Protein AF-A0A2G8K6G7-F1 (afdb_monomer)

Structure (mmCIF, N/CA/C/O backbone):
data_AF-A0A2G8K6G7-F1
#
_entry.id   AF-A0A2G8K6G7-F1
#
loop_
_atom_site.group_PDB
_atom_site.id
_atom_site.type_symbol
_atom_site.label_atom_id
_atom_site.label_alt_id
_atom_site.label_comp_id
_atom_site.label_asym_id
_atom_site.label_entity_id
_atom_site.label_seq_id
_atom_site.pdbx_PDB_ins_code
_atom_site.Cartn_x
_atom_site.Cartn_y
_atom_site.Cartn_z
_atom_site.occupancy
_atom_site.B_iso_or_equiv
_atom_site.auth_seq_id
_atom_site.auth_comp_id
_atom_site.auth_asym_id
_atom_site.auth_atom_id
_atom_site.pdbx_PDB_model_num
ATOM 1 N N . MET A 1 1 ? -6.841 -20.464 -3.966 1.00 60.00 1 MET A N 1
ATOM 2 C CA . MET A 1 1 ? -8.118 -19.893 -4.449 1.00 60.00 1 MET A CA 1
ATOM 3 C C . MET A 1 1 ? -7.895 -19.559 -5.922 1.00 60.00 1 MET A C 1
ATOM 5 O O . MET A 1 1 ? -7.396 -18.493 -6.234 1.00 60.00 1 MET A O 1
ATOM 9 N N . LYS A 1 2 ? -8.144 -20.510 -6.837 1.00 84.50 2 LYS A N 1
ATOM 10 C CA . LYS A 1 2 ? -7.358 -20.607 -8.090 1.00 84.50 2 LYS A CA 1
ATOM 11 C C . LYS A 1 2 ? -7.593 -19.502 -9.134 1.00 84.50 2 LYS A C 1
ATOM 13 O O . LYS A 1 2 ? -6.663 -19.141 -9.848 1.00 84.50 2 LYS A O 1
ATOM 18 N N . LEU A 1 3 ? -8.812 -18.970 -9.258 1.00 90.44 3 LEU A N 1
ATOM 19 C CA . LEU A 1 3 ? -9.141 -18.039 -10.349 1.00 90.44 3 LEU A CA 1
ATOM 20 C C . LEU A 1 3 ? -8.475 -16.651 -10.198 1.00 90.44 3 LEU A C 1
ATOM 22 O O . LEU A 1 3 ? -7.814 -16.229 -11.145 1.00 90.44 3 LEU A O 1
ATOM 26 N N . PRO A 1 4 ? -8.562 -15.951 -9.049 1.00 91.69 4 PRO A N 1
ATOM 27 C CA . PRO A 1 4 ? -7.848 -14.685 -8.849 1.00 91.69 4 PRO A CA 1
ATOM 28 C C . PRO A 1 4 ? -6.332 -14.793 -9.029 1.00 91.69 4 PRO A C 1
ATOM 30 O O . PRO A 1 4 ? -5.732 -13.947 -9.682 1.00 91.69 4 PRO A O 1
ATOM 33 N N . GLU A 1 5 ? -5.729 -15.865 -8.511 1.00 91.25 5 GLU A N 1
ATOM 34 C CA . GLU A 1 5 ? -4.301 -16.163 -8.681 1.00 91.25 5 GLU A CA 1
ATOM 35 C C . GLU A 1 5 ? -3.948 -16.345 -10.167 1.00 91.25 5 GLU A C 1
ATOM 37 O O . GLU A 1 5 ? -2.957 -15.803 -10.648 1.00 91.25 5 GLU A O 1
ATOM 42 N N . THR A 1 6 ? -4.803 -17.037 -10.929 1.00 94.19 6 THR A N 1
ATOM 43 C CA . THR A 1 6 ? -4.632 -17.202 -12.382 1.00 94.19 6 THR A CA 1
ATOM 44 C C . THR A 1 6 ? -4.707 -15.864 -13.113 1.00 94.19 6 THR A C 1
ATOM 46 O O . THR A 1 6 ? -3.865 -15.587 -13.964 1.00 94.19 6 THR A O 1
ATOM 49 N N . LEU A 1 7 ? -5.675 -15.008 -12.773 1.00 94.69 7 LEU A N 1
ATOM 50 C CA . LEU A 1 7 ? -5.792 -13.676 -13.372 1.00 94.69 7 LEU A CA 1
ATOM 51 C C . LEU A 1 7 ? -4.557 -12.823 -13.074 1.00 94.69 7 LEU A C 1
ATOM 53 O O . LEU A 1 7 ? -4.027 -12.212 -13.995 1.00 94.69 7 LEU A O 1
ATOM 57 N N . ILE A 1 8 ? -4.057 -12.836 -11.836 1.00 94.62 8 ILE A N 1
ATOM 58 C CA . ILE A 1 8 ? -2.828 -12.128 -11.447 1.00 94.62 8 ILE A CA 1
ATOM 59 C C . ILE A 1 8 ? -1.620 -12.660 -12.225 1.00 94.62 8 ILE A C 1
ATOM 61 O O . ILE A 1 8 ? -0.843 -11.876 -12.769 1.00 94.62 8 ILE A O 1
ATOM 65 N N . ASN A 1 9 ? -1.488 -13.981 -12.351 1.00 93.94 9 ASN A N 1
ATOM 66 C CA . ASN A 1 9 ? -0.419 -14.586 -13.141 1.00 93.94 9 ASN A CA 1
ATOM 67 C C . ASN A 1 9 ? -0.476 -14.141 -14.606 1.00 93.94 9 ASN A C 1
ATOM 69 O O . ASN A 1 9 ? 0.561 -13.814 -15.184 1.00 93.94 9 ASN A O 1
ATOM 73 N N . ILE A 1 10 ? -1.674 -14.066 -15.196 1.00 95.56 10 ILE A N 1
ATOM 74 C CA . ILE A 1 10 ? -1.837 -13.548 -16.556 1.00 95.56 10 ILE A CA 1
ATOM 75 C C . ILE A 1 10 ? -1.471 -12.062 -16.604 1.00 95.56 10 ILE A C 1
ATOM 77 O O . ILE A 1 10 ? -0.702 -11.680 -17.477 1.00 95.56 10 ILE A O 1
ATOM 81 N N . MET A 1 11 ? -1.964 -11.241 -15.668 1.00 93.69 11 MET A N 1
ATOM 82 C CA . MET A 1 11 ? -1.689 -9.796 -15.591 1.00 93.69 11 MET A CA 1
ATOM 83 C C . MET A 1 11 ? -0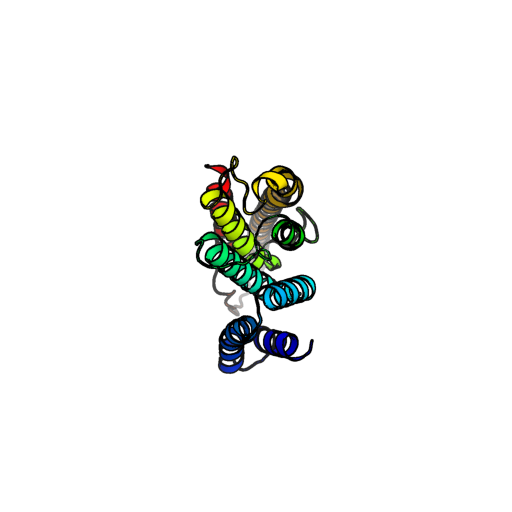.193 -9.484 -15.590 1.00 93.69 11 MET A C 1
ATOM 85 O O . MET A 1 11 ? 0.212 -8.523 -16.235 1.00 93.69 11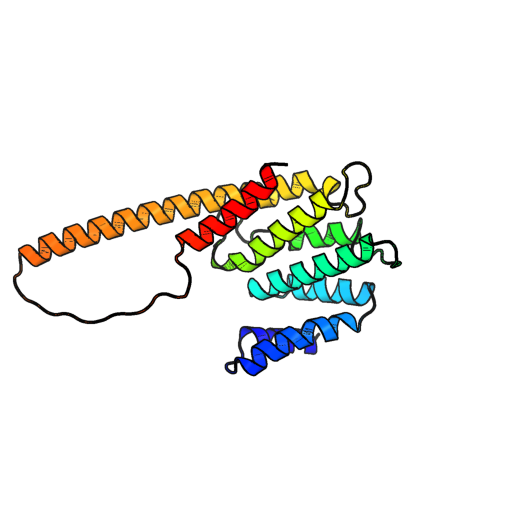 MET A O 1
ATOM 89 N N . VAL A 1 12 ? 0.605 -10.280 -14.877 1.00 93.50 12 VAL A N 1
ATOM 90 C CA . VAL A 1 12 ? 2.035 -10.015 -14.681 1.00 93.50 12 VAL A CA 1
ATOM 91 C C . VAL A 1 12 ? 2.899 -10.694 -15.744 1.00 93.50 12 VAL A C 1
ATOM 93 O O . VAL A 1 12 ? 3.820 -10.081 -16.272 1.00 93.50 12 VAL A O 1
ATOM 96 N N . ARG A 1 13 ? 2.628 -11.964 -16.068 1.00 92.25 13 ARG A N 1
ATOM 97 C CA . ARG A 1 13 ? 3.610 -12.834 -16.744 1.00 92.25 13 ARG A CA 1
ATOM 98 C C . ARG A 1 13 ? 3.243 -13.203 -18.177 1.00 92.25 13 ARG A C 1
ATOM 100 O O . ARG A 1 13 ? 4.081 -13.743 -18.893 1.00 92.25 13 ARG A O 1
ATOM 107 N N . HIS A 1 14 ? 2.005 -12.966 -18.610 1.00 94.44 14 HIS A N 1
ATOM 108 C CA . HIS A 1 14 ? 1.574 -13.395 -19.938 1.00 94.44 14 HIS A CA 1
ATOM 109 C C . HIS A 1 14 ? 2.201 -12.527 -21.037 1.00 94.44 14 HIS A C 1
ATOM 111 O O . HIS A 1 14 ? 2.226 -11.305 -20.929 1.00 94.44 14 HIS A O 1
ATOM 117 N N . THR A 1 15 ? 2.655 -13.130 -22.137 1.00 94.75 15 THR A N 1
ATOM 118 C CA . THR A 1 15 ? 3.351 -12.426 -23.234 1.00 94.75 15 THR A CA 1
ATOM 119 C C . THR A 1 15 ? 2.437 -11.474 -24.014 1.00 94.75 15 THR A C 1
ATOM 121 O O . THR A 1 15 ? 2.827 -10.350 -24.326 1.00 94.75 15 THR A O 1
ATOM 124 N N . SER A 1 16 ? 1.191 -11.881 -24.273 1.00 96.75 16 SER A N 1
ATOM 125 C CA . SER A 1 16 ? 0.173 -11.029 -24.909 1.00 96.75 16 SER A CA 1
ATOM 126 C C . SER A 1 16 ? -0.265 -9.866 -24.012 1.00 96.75 16 SER A C 1
ATOM 128 O O . SER A 1 16 ? -0.926 -10.075 -22.993 1.00 96.75 16 SER A O 1
ATOM 130 N N . GLU A 1 17 ? 0.032 -8.634 -24.433 1.00 95.44 17 GLU A N 1
ATOM 131 C CA . GLU A 1 17 ? -0.401 -7.410 -23.747 1.00 95.44 17 GLU A CA 1
ATOM 132 C C . GLU A 1 17 ? -1.926 -7.300 -23.652 1.00 95.44 17 GLU A C 1
ATOM 134 O O . GLU A 1 17 ? -2.454 -6.961 -22.594 1.00 95.44 17 GLU A O 1
ATOM 139 N N . ALA A 1 18 ? -2.643 -7.660 -24.718 1.00 96.56 18 ALA A N 1
ATOM 140 C CA . ALA A 1 18 ? -4.102 -7.645 -24.727 1.00 96.56 18 ALA A CA 1
ATOM 141 C C . ALA A 1 18 ? -4.689 -8.539 -23.620 1.00 96.56 18 ALA A C 1
ATOM 143 O O . ALA A 1 18 ? -5.640 -8.146 -22.942 1.00 96.56 18 ALA A O 1
ATOM 144 N N . LEU A 1 19 ? -4.101 -9.719 -23.384 1.00 96.50 19 LEU A N 1
ATOM 145 C CA . LEU A 1 19 ? -4.532 -10.622 -22.312 1.00 96.50 19 LEU A CA 1
ATOM 146 C C . LEU A 1 19 ? -4.151 -10.106 -20.921 1.00 96.50 19 LEU A C 1
ATOM 148 O O . LEU A 1 19 ? -4.966 -10.226 -19.999 1.00 96.50 19 LEU A O 1
ATOM 152 N N . ARG A 1 20 ? -2.980 -9.468 -20.769 1.00 96.25 20 ARG A N 1
ATOM 153 C CA . ARG A 1 20 ? -2.612 -8.775 -19.521 1.00 96.25 20 ARG A CA 1
ATOM 154 C C . ARG A 1 20 ? -3.637 -7.692 -19.187 1.00 96.25 20 ARG A C 1
ATOM 156 O O . ARG A 1 20 ? -4.256 -7.738 -18.126 1.00 96.25 20 ARG A O 1
ATOM 163 N N . GLN A 1 21 ? -3.899 -6.779 -20.126 1.00 95.38 21 GLN A N 1
ATOM 164 C CA . GLN A 1 21 ? -4.860 -5.686 -19.954 1.00 95.38 21 GLN A CA 1
ATOM 165 C C . GLN A 1 21 ? -6.284 -6.197 -19.692 1.00 95.38 21 GLN A C 1
ATOM 167 O O . GLN A 1 21 ? -6.991 -5.663 -18.836 1.00 95.38 21 GLN A O 1
ATOM 172 N N . LYS A 1 22 ? -6.718 -7.253 -20.390 1.00 96.62 22 LYS A N 1
ATOM 173 C CA . LYS A 1 22 ? -8.033 -7.865 -20.158 1.00 96.62 22 LYS A CA 1
ATOM 174 C C . LYS A 1 22 ? -8.141 -8.446 -18.748 1.00 96.62 22 LYS A C 1
ATOM 176 O O . LYS A 1 22 ? -9.166 -8.261 -18.099 1.00 96.62 22 LYS A O 1
ATOM 181 N N . SER A 1 23 ? -7.084 -9.080 -18.248 1.00 95.69 23 SER A N 1
ATOM 182 C CA . SER A 1 23 ? -7.061 -9.640 -16.892 1.00 95.69 23 SER A CA 1
ATOM 183 C C . SER A 1 23 ? -7.115 -8.551 -15.816 1.00 95.69 23 SER A C 1
ATOM 185 O O . SER A 1 23 ? -7.890 -8.688 -14.870 1.00 95.69 23 SER A O 1
ATOM 187 N N . VAL A 1 24 ? -6.416 -7.422 -16.022 1.00 94.81 24 VAL A N 1
ATOM 188 C CA . VAL A 1 24 ? -6.512 -6.227 -15.156 1.00 94.81 24 VAL A CA 1
ATOM 189 C C . VAL A 1 24 ? -7.958 -5.728 -15.060 1.00 94.81 24 VAL A C 1
ATOM 191 O O . VAL A 1 24 ? -8.402 -5.338 -13.986 1.00 94.81 24 VAL A O 1
ATOM 194 N N . ARG A 1 25 ? -8.720 -5.766 -16.163 1.00 95.81 25 ARG A N 1
ATOM 195 C CA . ARG A 1 25 ? -10.130 -5.332 -16.190 1.00 95.81 25 ARG A CA 1
ATOM 196 C C . ARG A 1 25 ? -11.086 -6.345 -15.557 1.00 95.81 25 ARG A C 1
ATOM 198 O O . ARG A 1 25 ? -12.069 -5.945 -14.943 1.00 95.81 25 ARG A O 1
ATOM 205 N N . ILE A 1 26 ? -10.824 -7.643 -15.710 1.00 96.62 26 ILE A N 1
ATOM 206 C CA . ILE A 1 26 ? -11.705 -8.710 -15.206 1.00 96.62 26 ILE A CA 1
ATOM 207 C C . ILE A 1 26 ? -11.600 -8.861 -13.688 1.00 96.62 26 ILE A C 1
ATOM 209 O O . ILE A 1 26 ? -12.617 -9.084 -13.033 1.00 96.62 26 ILE A O 1
ATOM 213 N N . LEU A 1 27 ? -10.398 -8.746 -13.116 1.00 95.81 27 LEU A N 1
ATOM 214 C CA . LEU A 1 27 ? -10.184 -8.995 -11.691 1.00 95.81 27 LEU A CA 1
ATOM 215 C C . LEU A 1 27 ? -11.074 -8.126 -10.772 1.00 95.81 27 LEU A C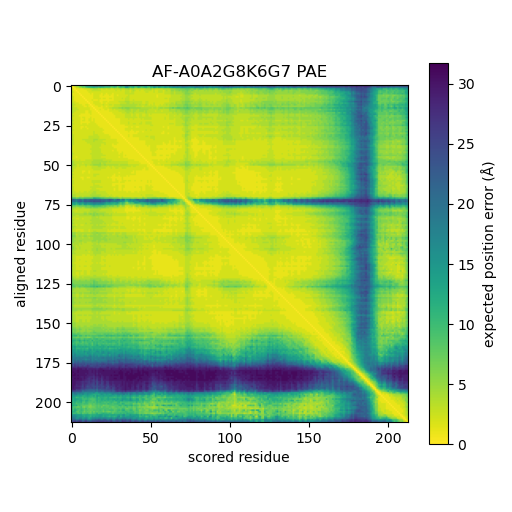 1
ATOM 217 O O . LEU A 1 27 ? -11.753 -8.717 -9.933 1.00 95.81 27 LEU A O 1
ATOM 221 N N . PRO A 1 28 ? -11.172 -6.787 -10.928 1.00 95.44 28 PRO A N 1
ATOM 222 C CA . PRO A 1 28 ? -12.091 -5.981 -10.124 1.00 95.44 28 PRO A CA 1
ATOM 223 C C . PRO A 1 28 ? -13.550 -6.425 -10.270 1.00 95.44 28 PRO A C 1
ATOM 225 O O . PRO A 1 28 ? -14.239 -6.580 -9.268 1.00 95.44 28 PRO A O 1
ATOM 228 N N . VAL A 1 29 ? -14.005 -6.707 -11.499 1.00 95.94 29 VAL A N 1
ATOM 229 C CA . VAL A 1 29 ? -15.384 -7.157 -11.765 1.00 95.94 29 VAL A CA 1
ATOM 230 C C . VAL A 1 29 ? -15.680 -8.469 -11.046 1.00 95.94 29 VAL A C 1
ATOM 232 O O . VAL A 1 29 ? -16.767 -8.640 -10.499 1.00 95.94 29 VAL A O 1
ATOM 235 N N . TYR A 1 30 ? -14.716 -9.390 -11.030 1.00 95.56 30 TYR A N 1
ATOM 236 C CA . TYR A 1 30 ? -14.816 -10.637 -10.283 1.00 95.56 30 TYR A CA 1
ATOM 237 C C . TYR A 1 30 ? -14.858 -10.391 -8.768 1.00 95.56 30 TYR A C 1
ATOM 239 O O . TYR A 1 30 ? -15.715 -10.950 -8.088 1.00 95.56 30 TYR A O 1
ATOM 247 N N . MET A 1 31 ? -13.976 -9.536 -8.237 1.00 96.38 31 MET A N 1
ATOM 248 C CA . MET A 1 31 ? -13.974 -9.173 -6.814 1.00 96.38 31 MET A CA 1
ATOM 249 C C . MET A 1 31 ? -15.311 -8.552 -6.390 1.00 96.38 31 MET A C 1
ATOM 251 O O . MET A 1 31 ? -15.835 -8.881 -5.327 1.00 96.38 31 MET A O 1
ATOM 255 N N . ASP A 1 32 ? -15.907 -7.723 -7.244 1.00 94.94 32 ASP A N 1
ATOM 256 C CA . ASP A 1 32 ? -17.164 -7.034 -6.961 1.00 94.94 32 ASP A CA 1
ATOM 257 C C . ASP A 1 32 ? -18.387 -7.969 -6.960 1.00 94.94 32 ASP A C 1
ATOM 259 O O . ASP A 1 32 ? -19.457 -7.569 -6.499 1.00 94.94 32 ASP A O 1
ATOM 263 N N . LYS A 1 33 ? -18.252 -9.233 -7.391 1.00 95.75 33 LYS A N 1
ATOM 264 C CA . LYS A 1 33 ? -19.310 -10.249 -7.232 1.00 95.75 33 LYS A CA 1
ATOM 265 C C . LYS A 1 33 ? -19.468 -10.751 -5.799 1.00 95.75 33 LYS A C 1
ATOM 267 O O . LYS A 1 33 ? -20.511 -11.314 -5.482 1.00 95.75 33 LYS A O 1
ATOM 272 N N . PHE A 1 34 ? -18.462 -10.564 -4.950 1.00 95.75 34 PHE A N 1
ATOM 273 C CA . PHE A 1 34 ? -18.535 -10.955 -3.546 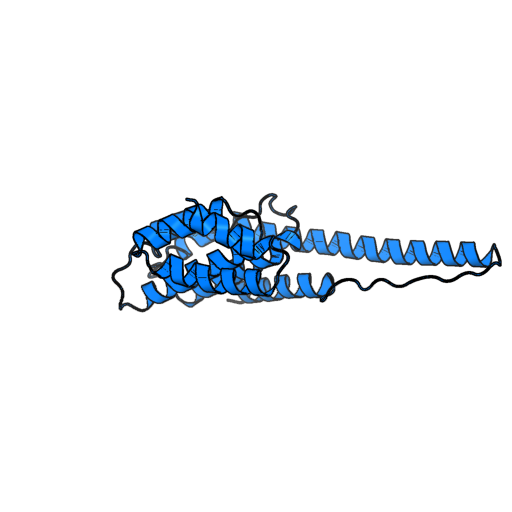1.00 95.75 34 PHE A CA 1
ATOM 274 C C . PHE A 1 34 ? -19.249 -9.891 -2.713 1.00 95.75 34 PHE A C 1
ATOM 276 O O . PHE A 1 34 ? -19.231 -8.703 -3.048 1.00 95.75 34 PHE A O 1
ATOM 283 N N . ASP A 1 35 ? -19.833 -10.319 -1.597 1.00 96.06 35 ASP A N 1
ATOM 284 C CA . ASP A 1 35 ? -20.274 -9.423 -0.531 1.00 96.06 35 ASP A CA 1
ATOM 285 C C . ASP A 1 35 ? -19.071 -8.734 0.145 1.00 96.06 35 ASP A C 1
ATOM 287 O O . ASP A 1 35 ? -17.908 -9.040 -0.131 1.00 96.06 35 ASP A O 1
ATOM 291 N N . TRP A 1 36 ? -19.320 -7.782 1.046 1.00 96.31 36 TRP A N 1
ATOM 292 C CA . TRP A 1 36 ? -18.243 -7.011 1.680 1.00 96.31 36 TRP A CA 1
ATOM 293 C C . TRP A 1 36 ? -17.241 -7.874 2.449 1.00 96.31 36 TRP A C 1
ATOM 295 O O . TRP A 1 36 ? -16.031 -7.661 2.343 1.00 96.31 36 TRP A O 1
ATOM 305 N N . LYS A 1 37 ? -17.731 -8.900 3.148 1.00 97.06 37 LYS A N 1
ATOM 306 C CA . LYS A 1 37 ? -16.900 -9.871 3.862 1.00 97.06 37 LYS A CA 1
ATOM 307 C C . LYS A 1 37 ? -16.033 -10.690 2.909 1.00 97.06 37 LYS A C 1
ATOM 309 O O . LYS A 1 37 ? -14.849 -10.904 3.172 1.00 97.06 37 LYS A O 1
ATOM 314 N N . GLY A 1 38 ? -16.606 -11.154 1.801 1.00 97.38 38 GLY A N 1
ATOM 315 C CA . GLY A 1 38 ? -15.900 -11.887 0.760 1.00 97.38 38 GLY A CA 1
ATOM 316 C C . GLY A 1 38 ? -14.847 -11.023 0.073 1.00 97.38 38 GLY A C 1
ATOM 317 O O . GLY A 1 38 ? -13.709 -11.466 -0.059 1.00 97.38 38 GLY A O 1
ATOM 318 N N . ARG A 1 39 ? -15.173 -9.768 -0.266 1.00 97.31 39 ARG A N 1
ATOM 319 C CA . ARG A 1 39 ? -14.222 -8.783 -0.815 1.00 97.31 39 ARG A CA 1
ATOM 320 C C . ARG A 1 39 ? -13.050 -8.543 0.128 1.00 97.31 39 ARG A C 1
ATOM 322 O O . ARG A 1 39 ? -11.908 -8.555 -0.324 1.00 97.31 39 ARG A O 1
ATOM 329 N N . TYR A 1 40 ? -13.327 -8.368 1.419 1.00 97.94 40 TYR A N 1
ATOM 330 C CA . TYR A 1 40 ? -12.310 -8.204 2.456 1.00 97.94 40 TYR A CA 1
ATOM 331 C C . TYR A 1 40 ? -11.372 -9.408 2.511 1.00 97.94 40 TYR A C 1
ATOM 333 O O . TYR A 1 40 ? -10.172 -9.272 2.304 1.00 97.94 40 TYR A O 1
ATOM 341 N N . ARG A 1 41 ? -11.921 -10.615 2.684 1.00 97.12 41 ARG A N 1
ATOM 342 C CA . ARG A 1 41 ? -11.122 -11.849 2.735 1.00 97.12 41 ARG A CA 1
ATOM 343 C C . ARG A 1 41 ? -10.282 -12.033 1.476 1.00 97.12 41 ARG A C 1
ATOM 345 O O . ARG A 1 41 ? -9.098 -12.346 1.569 1.00 97.12 41 ARG A O 1
ATOM 352 N N . LEU A 1 42 ? -10.892 -11.814 0.314 1.00 96.69 42 LEU A N 1
ATOM 353 C CA . LEU A 1 42 ? -10.248 -11.930 -0.985 1.00 96.69 42 LEU A CA 1
ATOM 354 C C . LEU A 1 42 ? -9.063 -10.968 -1.097 1.00 96.69 42 LEU A C 1
ATOM 356 O O . LEU A 1 42 ? -7.953 -11.408 -1.383 1.00 96.69 42 LEU A O 1
ATOM 360 N N . VAL A 1 43 ? -9.269 -9.676 -0.831 1.00 96.88 43 VAL A N 1
ATOM 361 C CA . VAL A 1 43 ? -8.198 -8.683 -0.969 1.00 96.88 43 VAL A CA 1
ATOM 362 C C . VAL A 1 43 ? -7.094 -8.882 0.069 1.00 96.88 43 VAL A C 1
ATOM 364 O O . VAL A 1 43 ? -5.927 -8.755 -0.280 1.00 96.88 43 VAL A O 1
ATOM 367 N N . THR A 1 44 ? -7.420 -9.278 1.305 1.00 96.31 44 THR A N 1
ATOM 368 C CA . THR A 1 44 ? -6.413 -9.581 2.334 1.00 96.31 44 THR A CA 1
ATOM 369 C C . THR A 1 44 ? -5.538 -10.765 1.940 1.00 96.31 44 THR A C 1
ATOM 371 O O . THR A 1 44 ? -4.323 -10.701 2.108 1.00 96.31 44 THR A O 1
ATOM 374 N N . VAL A 1 45 ? -6.131 -11.844 1.417 1.00 95.81 45 VAL A N 1
ATOM 375 C CA . VAL A 1 45 ? -5.371 -13.017 0.961 1.00 95.81 45 VAL A CA 1
ATOM 376 C C . VAL A 1 45 ? -4.480 -12.641 -0.217 1.00 95.81 45 VAL A C 1
ATOM 378 O O . VAL A 1 45 ? -3.282 -12.903 -0.171 1.00 95.81 45 VAL A O 1
ATOM 381 N N . LEU A 1 46 ? -5.038 -11.971 -1.229 1.00 95.69 46 LEU A N 1
ATOM 382 C CA . LEU A 1 46 ? -4.287 -11.578 -2.421 1.00 95.69 46 LEU A CA 1
ATOM 383 C C . LEU A 1 46 ? -3.153 -10.605 -2.107 1.00 95.69 46 LEU A C 1
ATOM 385 O O . LEU A 1 46 ? -2.075 -10.738 -2.673 1.00 95.69 46 LEU A O 1
ATOM 389 N N . LEU A 1 47 ? -3.374 -9.648 -1.202 1.00 95.94 47 LEU A N 1
ATOM 390 C CA . LEU A 1 47 ? -2.350 -8.679 -0.817 1.00 95.94 47 LEU A CA 1
ATOM 391 C C . LEU A 1 47 ? -1.167 -9.364 -0.123 1.00 95.94 47 LEU A C 1
ATOM 393 O O . LEU A 1 47 ? -0.027 -8.978 -0.356 1.00 95.94 47 LEU A O 1
ATOM 397 N N . LYS A 1 48 ? -1.433 -10.390 0.696 1.00 92.94 48 LYS A N 1
ATOM 398 C CA . LYS A 1 48 ? -0.393 -11.165 1.388 1.00 92.94 48 LYS A CA 1
ATOM 399 C C . LYS A 1 48 ? 0.378 -12.099 0.457 1.00 92.94 48 LYS A C 1
ATOM 401 O O . LYS A 1 48 ? 1.555 -12.328 0.694 1.00 92.94 48 LYS A O 1
ATOM 406 N N . SER A 1 49 ? -0.277 -12.659 -0.561 1.00 91.94 49 SER A N 1
ATOM 407 C CA . SER A 1 49 ? 0.350 -13.614 -1.484 1.00 91.94 49 SER A CA 1
ATOM 408 C C . SER A 1 49 ? 0.971 -12.970 -2.726 1.00 91.94 49 SER A C 1
ATOM 410 O O . SER A 1 49 ? 1.684 -13.643 -3.460 1.00 91.94 49 SER A O 1
ATOM 412 N N . ALA A 1 50 ? 0.649 -11.711 -3.031 1.00 92.81 50 ALA A N 1
ATOM 413 C CA . ALA A 1 50 ? 1.177 -11.031 -4.207 1.00 92.81 50 ALA A CA 1
ATOM 414 C C . ALA A 1 50 ? 2.645 -10.641 -4.001 1.00 92.81 50 ALA A C 1
ATOM 416 O O . ALA A 1 50 ? 2.973 -9.914 -3.068 1.00 92.81 50 ALA A O 1
ATOM 417 N N . GLU A 1 51 ? 3.509 -11.058 -4.923 1.00 91.12 51 GLU A N 1
ATOM 418 C CA . GLU A 1 51 ? 4.924 -10.666 -4.932 1.00 91.12 51 GLU A CA 1
ATOM 419 C C . GLU A 1 51 ? 5.123 -9.339 -5.675 1.00 91.12 51 GLU A C 1
ATOM 421 O O . GLU A 1 51 ? 5.757 -8.425 -5.159 1.00 91.12 51 GLU A O 1
ATOM 426 N N . HIS A 1 52 ? 4.489 -9.191 -6.842 1.00 94.12 52 HIS A N 1
ATOM 427 C CA . HIS A 1 52 ? 4.665 -8.038 -7.724 1.00 94.12 52 HIS A CA 1
ATOM 428 C C . HIS A 1 52 ? 4.101 -6.737 -7.122 1.00 94.12 52 HIS A C 1
ATOM 430 O O . HIS A 1 52 ? 2.899 -6.637 -6.842 1.00 94.12 52 HIS A O 1
ATOM 436 N N . SER A 1 53 ? 4.935 -5.700 -7.015 1.00 95.19 53 SER A N 1
ATOM 437 C CA . SER A 1 53 ? 4.585 -4.397 -6.427 1.00 95.19 53 SER A CA 1
ATOM 438 C C . SER A 1 53 ? 3.393 -3.725 -7.114 1.00 95.19 53 SER A C 1
ATOM 440 O O . SER A 1 53 ? 2.458 -3.303 -6.438 1.00 95.19 53 SER A O 1
ATOM 442 N N . GLY A 1 54 ? 3.330 -3.750 -8.449 1.00 95.56 54 GLY A N 1
ATOM 443 C CA . GLY A 1 54 ? 2.167 -3.282 -9.217 1.00 95.56 54 GLY A CA 1
ATOM 444 C C . GLY A 1 54 ? 0.845 -3.987 -8.875 1.00 95.56 54 GLY A C 1
ATOM 445 O O . GLY A 1 54 ? -0.209 -3.351 -8.848 1.00 95.56 54 GLY A O 1
ATOM 446 N N . VAL A 1 55 ? 0.874 -5.282 -8.531 1.00 96.62 55 VAL A N 1
ATOM 447 C CA . VAL A 1 55 ? -0.330 -6.013 -8.093 1.00 96.62 55 VAL A CA 1
ATOM 448 C C . VAL A 1 55 ? -0.721 -5.577 -6.685 1.00 96.62 55 VAL A C 1
ATOM 450 O O . VAL A 1 55 ? -1.895 -5.294 -6.447 1.00 96.62 55 VAL A O 1
ATOM 453 N N . LYS A 1 56 ? 0.244 -5.454 -5.764 1.00 97.62 56 LYS A N 1
ATOM 454 C CA . LYS A 1 56 ? -0.006 -4.907 -4.420 1.00 97.62 56 LYS A CA 1
ATOM 455 C C . LYS A 1 56 ? -0.596 -3.492 -4.515 1.00 97.62 56 LYS A C 1
ATOM 457 O O . LYS A 1 56 ? -1.604 -3.215 -3.871 1.00 97.62 56 LYS A O 1
ATOM 462 N N . GLY A 1 57 ? -0.039 -2.632 -5.370 1.00 97.81 57 GLY A N 1
ATOM 463 C CA . GLY A 1 57 ? -0.527 -1.275 -5.622 1.00 97.81 57 GLY A CA 1
ATOM 464 C C . GLY A 1 57 ? -1.960 -1.244 -6.161 1.00 97.81 57 GLY A C 1
ATOM 465 O O . GLY A 1 57 ? -2.804 -0.512 -5.641 1.00 97.81 57 GLY A O 1
ATOM 466 N N . PHE A 1 58 ? -2.281 -2.109 -7.128 1.00 97.31 58 PHE A N 1
ATOM 467 C CA . PHE A 1 58 ? -3.651 -2.297 -7.615 1.00 97.31 58 PHE A CA 1
ATOM 468 C C . PHE A 1 58 ? -4.618 -2.709 -6.489 1.00 97.31 58 PHE A C 1
ATOM 470 O O . PHE A 1 58 ? -5.695 -2.124 -6.350 1.00 97.31 58 PHE A O 1
ATOM 477 N N . LEU A 1 59 ? -4.236 -3.680 -5.653 1.00 98.19 59 LEU A N 1
ATOM 478 C CA . LEU A 1 59 ? -5.065 -4.159 -4.542 1.00 98.19 59 LEU A CA 1
ATOM 479 C C . LEU A 1 59 ? -5.270 -3.077 -3.471 1.00 98.19 59 LEU A C 1
ATOM 481 O O . LEU A 1 59 ? -6.387 -2.923 -2.982 1.00 98.19 59 LEU A O 1
ATOM 485 N N . ILE A 1 60 ? -4.240 -2.286 -3.153 1.00 98.69 60 ILE A N 1
ATOM 486 C CA . ILE A 1 60 ? -4.353 -1.115 -2.264 1.00 98.69 60 ILE A CA 1
ATOM 487 C C . ILE A 1 60 ? -5.348 -0.100 -2.842 1.00 98.69 60 ILE A C 1
ATOM 489 O O . ILE A 1 60 ? -6.199 0.411 -2.115 1.00 98.69 60 ILE A O 1
ATOM 493 N N . GLY A 1 61 ? -5.310 0.135 -4.158 1.00 98.12 61 GLY A N 1
ATOM 494 C CA . GLY A 1 61 ? -6.309 0.944 -4.859 1.00 98.12 61 GLY A CA 1
ATOM 495 C C . GLY A 1 61 ? -7.736 0.425 -4.655 1.00 98.12 61 GLY A C 1
ATOM 496 O O . GLY A 1 61 ? -8.625 1.202 -4.313 1.00 98.12 61 GLY A O 1
ATOM 497 N N . ARG A 1 62 ? -7.951 -0.893 -4.757 1.00 97.75 62 ARG A N 1
ATOM 498 C CA . ARG A 1 62 ? -9.261 -1.512 -4.481 1.00 97.75 62 ARG A CA 1
ATOM 499 C C . ARG A 1 62 ? -9.702 -1.344 -3.033 1.00 97.75 62 ARG A C 1
ATOM 501 O O . ARG A 1 62 ? -10.870 -1.059 -2.789 1.00 97.75 62 ARG A O 1
ATOM 508 N N . ILE A 1 63 ? -8.785 -1.484 -2.077 1.00 98.38 63 ILE A N 1
ATOM 509 C CA . ILE A 1 63 ? -9.079 -1.238 -0.659 1.00 98.38 63 ILE A CA 1
ATOM 510 C C . ILE A 1 63 ? -9.535 0.210 -0.471 1.00 98.38 63 ILE A C 1
ATOM 512 O O . ILE A 1 63 ? -10.574 0.429 0.146 1.00 98.38 63 ILE A O 1
ATOM 516 N N . LYS A 1 64 ? -8.830 1.186 -1.058 1.00 98.12 64 LYS A N 1
ATOM 517 C CA . LYS A 1 64 ? -9.233 2.599 -1.032 1.00 98.12 64 LYS A CA 1
ATOM 518 C C . LYS A 1 64 ? -10.648 2.802 -1.581 1.00 98.12 64 LYS A C 1
ATOM 520 O O . LYS A 1 64 ? -11.434 3.503 -0.948 1.00 98.12 64 LYS A O 1
ATOM 525 N N . ASP A 1 65 ? -10.989 2.182 -2.711 1.00 96.38 65 ASP A N 1
ATOM 526 C CA . ASP A 1 65 ? -12.332 2.281 -3.301 1.00 96.38 65 ASP A CA 1
ATOM 527 C C . ASP A 1 65 ? -13.408 1.709 -2.361 1.00 96.38 65 ASP A C 1
ATOM 529 O O . ASP A 1 65 ? -14.459 2.318 -2.164 1.00 96.38 65 ASP A O 1
ATOM 533 N N . TYR A 1 66 ? -13.148 0.562 -1.724 1.00 96.50 66 TYR A N 1
ATOM 534 C CA . TYR A 1 66 ? -14.084 -0.035 -0.768 1.00 96.50 66 TYR A CA 1
ATOM 535 C C . TYR A 1 66 ? -14.241 0.804 0.502 1.00 96.50 66 TYR A C 1
ATOM 537 O O . TYR A 1 66 ? -15.365 0.980 0.974 1.00 96.50 66 TYR A O 1
ATOM 545 N N . VAL A 1 67 ? -13.155 1.377 1.029 1.00 97.00 67 VAL A N 1
ATOM 546 C CA . VAL A 1 67 ? -13.214 2.353 2.129 1.00 97.00 67 VAL A CA 1
ATOM 547 C C . VAL A 1 67 ? -14.058 3.557 1.711 1.00 97.00 67 VAL A C 1
ATOM 549 O O . VAL A 1 67 ? -14.951 3.962 2.450 1.00 97.00 67 VAL A O 1
ATOM 552 N N . HIS A 1 68 ? -13.844 4.092 0.507 1.00 95.56 68 HIS A N 1
ATOM 553 C CA . HIS A 1 68 ? -14.602 5.232 -0.003 1.00 95.56 68 HIS A CA 1
ATOM 554 C C . HIS A 1 68 ? -16.106 4.967 -0.041 1.00 95.56 68 HIS A C 1
ATOM 556 O O . HIS A 1 68 ? -16.878 5.752 0.510 1.00 95.56 68 HIS A O 1
ATOM 562 N N . LEU A 1 69 ? -16.512 3.838 -0.624 1.00 94.06 69 LEU A N 1
ATOM 563 C CA . LEU A 1 69 ? -17.917 3.430 -0.685 1.00 94.06 69 LEU A CA 1
ATOM 564 C C . LEU A 1 69 ? -18.525 3.243 0.709 1.00 94.06 69 LEU A C 1
ATOM 566 O O . LEU A 1 69 ? -19.683 3.581 0.931 1.00 94.06 69 LEU A O 1
ATOM 570 N N . THR A 1 70 ? -17.733 2.747 1.659 1.00 93.75 70 THR A N 1
ATOM 571 C CA . THR A 1 70 ? -18.162 2.548 3.050 1.00 93.75 70 THR A CA 1
ATOM 572 C C . THR A 1 70 ? -18.400 3.879 3.761 1.00 93.75 70 THR A C 1
ATOM 574 O O . THR A 1 70 ? -19.410 4.064 4.434 1.00 93.75 70 THR A O 1
ATOM 577 N N . LEU A 1 71 ? -17.503 4.849 3.566 1.00 91.56 71 LEU A N 1
ATOM 578 C CA . LEU A 1 71 ? -17.585 6.175 4.184 1.00 91.56 71 LEU A CA 1
ATOM 579 C C . LEU A 1 71 ? -18.627 7.100 3.534 1.00 91.56 71 LEU A C 1
ATOM 581 O O . LEU A 1 71 ? -18.918 8.161 4.083 1.00 91.56 71 LEU A O 1
ATOM 585 N N . GLN A 1 72 ? -19.194 6.748 2.377 1.00 88.19 72 GLN A N 1
ATOM 586 C CA . GLN A 1 72 ? -20.286 7.502 1.743 1.00 88.19 72 GLN A CA 1
ATOM 587 C C . GLN A 1 72 ? -21.667 7.269 2.403 1.00 88.19 72 GLN A C 1
ATOM 589 O O . GLN A 1 72 ? -22.673 7.732 1.878 1.00 88.19 72 GLN A O 1
ATOM 594 N N . GLN A 1 73 ? -21.719 6.609 3.570 1.00 66.38 73 GLN A N 1
ATOM 595 C CA . GLN A 1 73 ? -22.882 6.432 4.466 1.00 66.38 73 GLN A CA 1
ATOM 596 C C . GLN A 1 73 ? -24.084 5.635 3.917 1.00 66.38 73 GLN A C 1
ATOM 598 O O . GLN A 1 73 ? -24.952 5.251 4.692 1.00 66.38 73 GLN A O 1
ATOM 603 N N . ASN A 1 74 ? -24.105 5.274 2.631 1.00 62.31 74 ASN A N 1
ATOM 604 C CA . ASN A 1 74 ? -25.202 4.514 2.008 1.00 62.31 74 ASN A CA 1
ATOM 605 C C . ASN A 1 74 ? -24.972 2.994 1.942 1.00 62.31 74 ASN A C 1
ATOM 607 O O . ASN A 1 74 ? -25.688 2.285 1.235 1.00 62.31 74 ASN A O 1
ATOM 611 N N . VAL A 1 75 ? -23.967 2.475 2.649 1.00 72.25 75 VAL A N 1
ATOM 612 C CA . VAL A 1 75 ? -23.621 1.052 2.621 1.00 72.25 75 VAL A CA 1
ATOM 613 C C . VAL A 1 75 ? -23.388 0.550 4.042 1.00 72.25 75 VAL A C 1
ATOM 615 O O . VAL A 1 75 ? -22.466 1.000 4.716 1.00 72.25 75 VAL A O 1
ATOM 618 N N . ASN A 1 76 ? -24.189 -0.425 4.482 1.00 81.56 76 ASN A N 1
ATOM 619 C CA . ASN A 1 76 ? -23.928 -1.160 5.720 1.00 81.56 76 ASN A CA 1
ATOM 620 C C . ASN A 1 76 ? -22.711 -2.082 5.521 1.00 81.56 76 ASN A C 1
ATOM 622 O O . ASN A 1 76 ? -22.843 -3.223 5.070 1.00 81.56 76 ASN A O 1
ATOM 626 N N . ASN A 1 77 ? -21.514 -1.550 5.768 1.00 91.50 77 ASN A N 1
ATOM 627 C CA . ASN A 1 77 ? -20.252 -2.254 5.593 1.00 91.50 77 ASN A CA 1
ATOM 628 C C . ASN A 1 77 ? -19.286 -1.944 6.742 1.00 91.50 77 ASN A C 1
ATOM 630 O O . ASN A 1 77 ? -18.765 -0.842 6.852 1.00 91.50 77 ASN A O 1
ATOM 634 N N . GLU A 1 78 ? -18.990 -2.946 7.563 1.00 93.69 78 GLU A N 1
ATOM 635 C CA . GLU A 1 78 ? -18.025 -2.843 8.665 1.00 93.69 78 GLU A CA 1
ATOM 636 C C . GLU A 1 78 ? -16.613 -3.336 8.302 1.00 93.69 78 GLU A C 1
ATOM 638 O O . GLU A 1 78 ? -15.675 -3.191 9.086 1.00 93.69 78 GLU A O 1
ATOM 643 N N . TRP A 1 79 ? -16.442 -3.956 7.129 1.00 97.00 79 TRP A N 1
ATOM 644 C CA . TRP A 1 79 ? -15.223 -4.692 6.780 1.00 97.00 79 TRP A CA 1
ATOM 645 C C . TRP A 1 79 ? -14.082 -3.783 6.321 1.00 97.00 79 TRP A C 1
ATOM 647 O O . TRP A 1 79 ? -12.921 -4.168 6.387 1.00 97.00 79 TRP A O 1
ATOM 657 N N . PHE A 1 80 ? -14.384 -2.566 5.875 1.00 96.50 80 PHE A N 1
ATOM 658 C CA . PHE A 1 80 ? -13.388 -1.611 5.374 1.00 96.50 80 PHE A CA 1
ATOM 659 C C . PHE A 1 80 ? -13.300 -0.345 6.237 1.00 96.50 80 PHE A C 1
ATOM 661 O O . PHE A 1 80 ? -12.939 0.721 5.752 1.00 96.50 80 PHE A O 1
ATOM 668 N N . VAL A 1 81 ? -13.612 -0.470 7.527 1.00 95.56 81 VAL A N 1
ATOM 669 C CA . VAL A 1 81 ? -13.487 0.581 8.547 1.00 95.56 81 VAL A CA 1
ATOM 670 C C . VAL A 1 81 ? -13.060 -0.033 9.886 1.00 95.56 81 VAL A C 1
ATOM 672 O O . VAL A 1 81 ? -12.976 -1.257 10.021 1.00 95.56 81 VAL A O 1
ATOM 675 N N . GLY A 1 82 ? -12.760 0.814 10.873 1.00 95.38 82 GLY A N 1
ATOM 676 C CA . GLY A 1 82 ? -12.515 0.421 12.258 1.00 95.38 82 GLY A CA 1
ATOM 677 C C . GLY A 1 82 ? -11.506 -0.719 12.423 1.00 95.38 82 GLY A C 1
ATOM 678 O O . GLY A 1 82 ? -10.424 -0.722 11.835 1.00 95.38 82 GLY A O 1
ATOM 679 N N . SER A 1 83 ? -11.858 -1.706 13.250 1.00 96.25 83 SER A N 1
ATOM 680 C CA . SER A 1 83 ? -10.982 -2.834 13.589 1.00 96.25 83 SER A CA 1
ATOM 681 C C . SER A 1 83 ? -10.561 -3.664 12.374 1.00 96.25 83 SER A C 1
ATOM 683 O O . SER A 1 83 ? -9.398 -4.059 12.299 1.00 96.25 83 SER A O 1
ATOM 685 N N . HIS A 1 84 ? -11.459 -3.899 11.415 1.00 97.50 84 HIS A N 1
ATOM 686 C CA . HIS A 1 84 ? -11.160 -4.697 10.227 1.00 97.50 84 HIS A CA 1
ATOM 687 C C . HIS A 1 84 ? -10.144 -4.008 9.319 1.00 97.50 84 HIS A C 1
ATOM 689 O O . HIS A 1 84 ? -9.199 -4.658 8.862 1.00 97.50 84 HIS A O 1
ATOM 695 N N . LEU A 1 85 ? -10.286 -2.697 9.093 1.00 97.62 85 LEU A N 1
ATOM 696 C CA . LEU A 1 85 ? -9.304 -1.957 8.305 1.00 97.62 85 LEU A CA 1
ATOM 697 C C . LEU A 1 85 ? -7.955 -1.902 9.026 1.00 97.62 85 LEU A C 1
ATOM 699 O O . LEU A 1 85 ? -6.937 -2.209 8.403 1.00 97.62 85 LEU A O 1
ATOM 703 N N . ARG A 1 86 ? -7.943 -1.620 10.339 1.00 97.44 86 ARG A N 1
ATOM 704 C CA . ARG A 1 86 ? -6.713 -1.617 11.156 1.00 97.44 86 ARG A CA 1
ATOM 705 C C . ARG A 1 86 ? -5.918 -2.917 11.044 1.00 97.44 86 ARG A C 1
ATOM 707 O O . ARG A 1 86 ? -4.697 -2.863 11.052 1.00 97.44 86 ARG A O 1
ATOM 714 N N . GLN A 1 87 ? -6.577 -4.066 10.893 1.00 96.81 87 GLN A N 1
ATOM 715 C CA . GLN A 1 87 ? -5.895 -5.354 10.711 1.00 96.81 87 GLN A CA 1
ATOM 716 C C . GLN A 1 87 ? -5.172 -5.490 9.361 1.00 96.81 87 GLN A C 1
ATOM 718 O O . GLN A 1 87 ? -4.215 -6.256 9.263 1.00 96.81 87 GLN A O 1
ATOM 723 N N . ILE A 1 88 ? -5.604 -4.771 8.319 1.00 96.88 88 ILE A N 1
ATOM 724 C CA . ILE A 1 88 ? -4.965 -4.814 6.994 1.00 96.88 88 ILE A CA 1
ATOM 725 C C . ILE A 1 88 ? -3.873 -3.748 6.859 1.00 96.88 88 ILE A C 1
ATOM 727 O O . ILE A 1 88 ? -2.898 -3.983 6.146 1.00 96.88 88 ILE A O 1
ATOM 731 N N . LEU A 1 89 ? -3.994 -2.601 7.542 1.00 97.31 89 LEU A N 1
ATOM 732 C CA . LEU A 1 89 ? -3.037 -1.491 7.418 1.00 97.31 89 LEU A CA 1
ATOM 733 C C . LEU A 1 89 ? -1.559 -1.915 7.566 1.00 97.31 89 LEU A C 1
ATOM 735 O O . LEU A 1 89 ? -0.768 -1.478 6.731 1.00 97.31 89 LEU A O 1
ATOM 739 N N . PRO A 1 90 ? -1.166 -2.813 8.496 1.00 95.56 90 PRO A N 1
ATOM 740 C CA . PRO A 1 90 ? 0.216 -3.288 8.590 1.00 95.56 90 PRO A CA 1
ATOM 741 C C . PRO A 1 90 ? 0.719 -4.030 7.345 1.00 95.56 90 PRO A C 1
ATOM 743 O O . PRO A 1 90 ? 1.907 -4.025 7.070 1.00 95.56 90 PRO A O 1
ATOM 746 N N . SER A 1 91 ? -0.159 -4.670 6.564 1.00 95.31 91 SER A N 1
ATOM 747 C CA . SER A 1 91 ? 0.232 -5.304 5.292 1.00 95.31 91 SER A CA 1
ATOM 748 C C . SER A 1 91 ? 0.416 -4.288 4.156 1.00 95.31 91 SER A C 1
ATOM 750 O O . SER A 1 91 ? 1.082 -4.584 3.166 1.00 95.31 91 SER A O 1
ATOM 752 N N . ILE A 1 92 ? -0.182 -3.100 4.281 1.00 97.81 92 ILE A N 1
ATOM 753 C CA . ILE A 1 92 ? -0.076 -2.010 3.303 1.00 97.81 92 ILE A CA 1
ATOM 754 C C . ILE A 1 92 ? 1.153 -1.149 3.608 1.00 97.81 92 ILE A C 1
ATOM 756 O O . ILE A 1 92 ? 1.994 -0.940 2.734 1.00 97.81 92 ILE A O 1
ATOM 760 N N . PHE A 1 93 ? 1.263 -0.683 4.852 1.00 97.94 93 PHE A N 1
ATOM 761 C CA . PHE A 1 93 ? 2.324 0.196 5.343 1.00 97.94 93 PHE A CA 1
ATOM 762 C C . PHE A 1 93 ? 3.486 -0.620 5.900 1.00 97.94 93 PHE A C 1
ATOM 764 O O . PHE A 1 93 ? 3.760 -0.619 7.096 1.00 97.94 93 PHE A O 1
ATOM 771 N N . HIS A 1 94 ? 4.140 -1.361 5.012 1.00 95.19 94 HIS A N 1
ATOM 772 C CA . HIS A 1 94 ? 5.285 -2.190 5.355 1.00 95.19 94 HIS A CA 1
ATOM 773 C C . HIS A 1 94 ? 6.318 -2.164 4.234 1.00 95.19 94 HIS A C 1
ATOM 775 O O . HIS A 1 94 ? 5.976 -2.353 3.061 1.00 95.19 94 HIS A O 1
ATOM 781 N N . LEU A 1 95 ? 7.577 -1.974 4.616 1.00 95.94 95 LEU A N 1
ATOM 782 C CA . LEU A 1 95 ? 8.748 -2.115 3.762 1.00 95.94 95 LEU A CA 1
ATOM 783 C C . LEU A 1 95 ? 9.436 -3.451 4.099 1.00 95.94 95 LEU A C 1
ATOM 785 O O . LEU A 1 95 ? 9.819 -3.620 5.258 1.00 95.94 95 LEU A O 1
ATOM 789 N N . PRO A 1 96 ? 9.590 -4.391 3.140 1.00 92.94 96 PRO A N 1
ATOM 790 C CA . PRO A 1 96 ? 10.147 -5.723 3.399 1.00 92.94 96 PRO A CA 1
ATOM 791 C C . PRO A 1 96 ? 11.483 -5.721 4.148 1.00 92.94 96 PRO A C 1
ATOM 793 O O . PRO A 1 96 ? 11.677 -6.545 5.036 1.00 92.94 96 PRO A O 1
ATOM 796 N N . ASN A 1 97 ? 12.361 -4.760 3.838 1.00 95.25 97 ASN A N 1
ATOM 797 C CA . ASN A 1 97 ? 13.689 -4.619 4.440 1.00 95.25 97 ASN A CA 1
ATOM 798 C C . ASN A 1 97 ? 13.874 -3.248 5.117 1.00 95.25 97 ASN A C 1
ATOM 800 O O . ASN A 1 97 ? 14.982 -2.714 5.148 1.00 95.25 97 ASN A O 1
ATOM 804 N N . GLY A 1 98 ? 12.784 -2.633 5.598 1.00 95.62 98 GLY A N 1
ATOM 805 C CA . GLY A 1 98 ? 12.821 -1.271 6.146 1.00 95.62 98 GLY A CA 1
ATOM 806 C C . GLY A 1 98 ? 13.440 -0.283 5.152 1.00 95.62 98 GLY A C 1
ATOM 807 O O . GLY A 1 98 ? 13.192 -0.368 3.944 1.00 95.62 98 GLY A O 1
ATOM 808 N N . SER A 1 99 ? 14.295 0.602 5.650 1.00 95.75 99 SER A N 1
ATOM 809 C CA . SER A 1 99 ? 15.074 1.574 4.875 1.00 95.75 99 SER A CA 1
ATOM 810 C C . SER A 1 99 ? 16.012 0.975 3.815 1.00 95.75 99 SER A C 1
ATOM 812 O O . SER A 1 99 ? 16.413 1.691 2.904 1.00 95.75 99 SER A O 1
ATOM 814 N N . GLN A 1 100 ? 16.324 -0.326 3.862 1.00 94.12 100 GLN A N 1
ATOM 815 C CA . GLN A 1 100 ? 17.131 -1.013 2.837 1.00 94.12 100 GLN A CA 1
ATOM 816 C C . GLN A 1 100 ? 16.291 -1.619 1.701 1.00 94.12 100 GLN A C 1
ATOM 818 O O . GLN A 1 100 ? 16.814 -2.327 0.842 1.00 94.12 100 GLN A O 1
ATOM 823 N N . THR A 1 101 ? 14.975 -1.405 1.702 1.00 94.94 101 THR A N 1
ATOM 824 C CA . THR A 1 101 ? 14.095 -1.877 0.626 1.00 94.94 101 THR A CA 1
ATOM 825 C C . THR A 1 101 ? 14.474 -1.226 -0.704 1.00 94.94 101 THR A C 1
ATOM 827 O O . THR A 1 101 ? 14.683 -0.015 -0.752 1.00 94.94 101 THR A O 1
ATOM 830 N N . ASP A 1 102 ? 14.489 -2.001 -1.794 1.00 92.81 102 ASP A N 1
ATOM 831 C CA . ASP A 1 102 ? 14.579 -1.439 -3.145 1.00 92.81 102 ASP A CA 1
ATOM 832 C C . ASP A 1 102 ? 13.302 -0.637 -3.448 1.00 92.81 102 ASP A C 1
ATOM 834 O O . ASP A 1 102 ? 12.232 -1.174 -3.754 1.00 92.81 102 ASP A O 1
ATOM 838 N N . LEU A 1 103 ? 13.409 0.684 -3.301 1.00 93.12 103 LEU A N 1
ATOM 839 C CA . LEU A 1 103 ? 12.280 1.598 -3.443 1.00 93.12 103 LEU A CA 1
ATOM 840 C C . LEU A 1 103 ? 11.786 1.711 -4.886 1.00 93.12 103 LEU A C 1
ATOM 842 O O . LEU A 1 103 ? 10.637 2.104 -5.095 1.00 93.12 103 LEU A O 1
ATOM 846 N N . LEU A 1 104 ? 12.624 1.391 -5.878 1.00 88.25 104 LEU A N 1
ATOM 847 C CA . LEU A 1 104 ? 12.199 1.372 -7.272 1.00 88.25 104 LEU A CA 1
ATOM 848 C C . LEU A 1 104 ? 11.377 0.131 -7.574 1.00 88.25 104 LEU A C 1
ATOM 850 O O . LEU A 1 104 ? 10.302 0.248 -8.168 1.00 88.25 104 LEU A O 1
ATOM 854 N N . GLU A 1 105 ? 11.849 -1.034 -7.138 1.00 91.06 105 GLU A N 1
ATOM 855 C CA . GLU A 1 105 ? 11.124 -2.289 -7.321 1.00 91.06 105 GLU A CA 1
ATOM 856 C C . GLU A 1 105 ? 9.749 -2.233 -6.636 1.00 91.06 105 GLU A C 1
ATOM 858 O O . GLU A 1 105 ? 8.734 -2.624 -7.217 1.00 91.06 105 GLU A O 1
ATOM 863 N N . GLU A 1 106 ? 9.676 -1.652 -5.436 1.00 94.94 106 GLU A N 1
ATOM 864 C CA . GLU A 1 106 ? 8.431 -1.512 -4.670 1.00 94.94 106 GLU A CA 1
ATOM 865 C C . GLU A 1 106 ? 7.651 -0.209 -4.966 1.00 94.94 106 GLU A C 1
ATOM 867 O O . GLU A 1 106 ? 6.618 0.048 -4.337 1.00 94.94 106 GLU A O 1
ATOM 872 N N . SER A 1 107 ? 8.080 0.597 -5.945 1.00 93.38 107 SER A N 1
ATOM 873 C CA . SER A 1 107 ? 7.555 1.953 -6.198 1.00 93.38 107 SER A CA 1
ATOM 874 C C . SER A 1 107 ? 6.039 2.009 -6.408 1.00 93.38 107 SER A C 1
ATOM 876 O O . SER A 1 107 ? 5.363 2.822 -5.774 1.00 93.38 107 SER A O 1
ATOM 878 N N . ASP A 1 108 ? 5.472 1.117 -7.224 1.00 93.69 108 ASP A N 1
ATOM 879 C CA . ASP A 1 108 ? 4.027 1.066 -7.481 1.00 93.69 108 ASP A CA 1
ATOM 880 C C . ASP A 1 108 ? 3.215 0.861 -6.191 1.00 93.69 108 ASP A C 1
ATOM 882 O O . ASP A 1 108 ? 2.179 1.501 -5.973 1.00 93.69 108 ASP A O 1
ATOM 886 N N . LYS A 1 109 ? 3.693 -0.021 -5.305 1.00 97.06 109 LYS A N 1
ATOM 887 C CA . LYS A 1 109 ? 3.061 -0.276 -4.006 1.00 97.06 109 LYS A CA 1
ATOM 888 C C . LYS A 1 109 ? 3.224 0.933 -3.089 1.00 97.06 109 LYS A C 1
ATOM 890 O O . LYS A 1 109 ? 2.238 1.345 -2.479 1.00 97.06 109 LYS A O 1
ATOM 895 N N . ILE A 1 110 ? 4.429 1.499 -2.996 1.00 97.62 110 ILE A N 1
ATOM 896 C CA . ILE A 1 110 ? 4.727 2.652 -2.132 1.00 97.62 110 ILE A CA 1
ATOM 897 C C . ILE A 1 110 ? 3.846 3.842 -2.520 1.00 97.62 110 ILE A C 1
ATOM 899 O O . ILE A 1 110 ? 3.190 4.430 -1.660 1.00 97.62 110 ILE A O 1
ATOM 903 N N . ILE A 1 111 ? 3.750 4.156 -3.815 1.00 96.00 111 ILE A N 1
ATOM 904 C CA . ILE A 1 111 ? 2.901 5.238 -4.330 1.00 96.00 111 ILE A CA 1
ATOM 905 C C . ILE A 1 111 ? 1.433 4.985 -3.979 1.00 96.00 111 ILE A C 1
ATOM 907 O O . ILE A 1 111 ? 0.737 5.898 -3.528 1.00 96.00 111 ILE A O 1
ATOM 911 N N . ALA A 1 112 ? 0.938 3.759 -4.166 1.00 97.69 112 ALA A N 1
ATOM 912 C CA . ALA A 1 112 ? -0.436 3.417 -3.813 1.00 97.69 112 ALA A CA 1
ATOM 913 C C . ALA A 1 112 ? -0.691 3.543 -2.301 1.00 97.69 112 ALA A C 1
ATOM 915 O O . ALA A 1 112 ? -1.723 4.087 -1.903 1.00 97.69 112 ALA A O 1
ATOM 916 N N . ALA A 1 113 ? 0.252 3.097 -1.466 1.00 98.38 113 ALA A N 1
ATOM 917 C CA . ALA A 1 113 ? 0.175 3.196 -0.014 1.00 98.38 113 ALA A CA 1
ATOM 918 C C . ALA A 1 113 ? 0.160 4.659 0.455 1.00 98.38 113 ALA A C 1
ATOM 920 O O . ALA A 1 113 ? -0.742 5.040 1.199 1.00 98.38 113 ALA A O 1
ATOM 921 N N . LEU A 1 114 ? 1.076 5.507 -0.026 1.00 98.06 114 LEU A N 1
ATOM 922 C CA . LEU A 1 114 ? 1.112 6.935 0.325 1.00 98.06 114 LEU A CA 1
ATOM 923 C C . LEU A 1 114 ? -0.174 7.657 -0.101 1.00 98.06 114 LEU A C 1
ATOM 925 O O . LEU A 1 114 ? -0.764 8.398 0.686 1.00 98.06 114 LEU A O 1
ATOM 929 N N . ASN A 1 115 ? -0.668 7.384 -1.313 1.00 97.31 115 ASN A N 1
ATOM 930 C CA . ASN A 1 115 ? -1.944 7.929 -1.781 1.00 97.31 115 ASN A CA 1
ATOM 931 C C . ASN A 1 115 ? -3.125 7.466 -0.923 1.00 97.31 115 ASN A C 1
ATOM 933 O O . ASN A 1 115 ? -4.058 8.235 -0.682 1.00 97.31 115 ASN A O 1
ATOM 937 N N . PHE A 1 116 ? -3.102 6.216 -0.462 1.00 98.38 116 PHE A N 1
ATOM 938 C CA . PHE A 1 116 ? -4.135 5.694 0.416 1.00 98.38 116 PHE A CA 1
ATOM 939 C C . PHE A 1 116 ? -4.075 6.329 1.808 1.00 98.38 116 PHE A C 1
ATOM 941 O O . PHE A 1 116 ? -5.110 6.772 2.301 1.00 98.38 116 PHE A O 1
ATOM 948 N N . LEU A 1 117 ? -2.887 6.469 2.403 1.00 98.31 117 LEU A N 1
ATOM 949 C CA . LEU A 1 117 ? -2.710 7.172 3.675 1.00 98.31 117 LEU A CA 1
ATOM 950 C C . LEU A 1 117 ? -3.214 8.613 3.582 1.00 98.31 117 LEU A C 1
ATOM 952 O O . LEU A 1 117 ? -4.010 9.042 4.414 1.00 98.31 117 LEU A O 1
ATOM 956 N N . ARG A 1 118 ? -2.829 9.329 2.518 1.00 96.75 118 ARG A N 1
ATOM 957 C CA . ARG A 1 118 ? -3.296 10.695 2.250 1.00 96.75 118 ARG A CA 1
ATOM 958 C C . ARG A 1 118 ? -4.815 10.745 2.198 1.00 96.75 118 ARG A C 1
ATOM 960 O O . ARG A 1 118 ? -5.425 11.611 2.813 1.00 96.75 118 ARG A O 1
ATOM 967 N N . TYR A 1 119 ? -5.427 9.823 1.462 1.00 97.12 119 TYR A N 1
ATOM 968 C CA . TYR A 1 119 ? -6.878 9.742 1.373 1.00 97.12 119 TYR A CA 1
ATOM 969 C C . TYR A 1 119 ? -7.529 9.543 2.750 1.00 97.12 119 TYR A C 1
ATOM 971 O O . TYR A 1 119 ? -8.461 10.274 3.074 1.00 97.12 119 TYR A O 1
ATOM 979 N N . LEU A 1 120 ? -7.029 8.605 3.564 1.00 97.06 120 LEU A N 1
ATOM 980 C CA . LEU A 1 120 ? -7.564 8.329 4.902 1.00 97.06 120 LEU A CA 1
ATOM 981 C C . LEU A 1 120 ? -7.483 9.562 5.811 1.00 97.06 120 LEU A C 1
ATOM 983 O O . LEU A 1 120 ? -8.492 9.953 6.391 1.00 97.06 120 LEU A O 1
ATOM 987 N N . LEU A 1 121 ? -6.316 10.210 5.871 1.00 96.00 121 LEU A N 1
ATOM 988 C CA . LEU A 1 121 ? -6.085 11.392 6.711 1.00 96.00 121 LEU A CA 1
ATOM 989 C C . LEU A 1 121 ? -6.920 12.607 6.284 1.00 96.00 121 LEU A C 1
ATOM 991 O O . LEU A 1 121 ? -7.270 13.435 7.117 1.00 96.00 121 LEU A O 1
ATOM 995 N N . LEU A 1 122 ? -7.246 12.727 4.993 1.00 95.00 122 LEU A N 1
ATOM 996 C CA . LEU A 1 122 ? -8.106 13.804 4.493 1.00 95.00 122 LEU A CA 1
ATOM 997 C C . LEU A 1 122 ? -9.595 13.510 4.653 1.00 95.00 122 LEU A C 1
ATOM 999 O O . LEU A 1 122 ? -10.397 14.440 4.725 1.00 95.00 122 LEU A O 1
ATOM 1003 N N . ARG A 1 123 ? -9.983 12.233 4.614 1.00 94.56 123 ARG A N 1
ATOM 1004 C CA . ARG A 1 123 ? -11.390 11.832 4.608 1.00 94.56 123 ARG A CA 1
ATOM 1005 C C . ARG A 1 123 ? -11.949 11.613 6.008 1.00 94.56 123 ARG A C 1
ATOM 1007 O O . ARG A 1 123 ? -13.143 11.830 6.198 1.00 94.56 123 ARG A O 1
ATOM 1014 N N . ASP A 1 124 ? -11.124 11.162 6.943 1.00 93.31 124 ASP A N 1
ATOM 1015 C CA . ASP A 1 124 ? -11.510 10.892 8.325 1.00 93.31 124 ASP A CA 1
ATOM 1016 C C . ASP A 1 124 ? -10.905 11.928 9.277 1.00 93.31 124 ASP A C 1
ATOM 1018 O O . ASP A 1 124 ? -9.887 12.550 8.983 1.00 93.31 124 ASP A O 1
ATOM 1022 N N . SER A 1 125 ? -11.512 12.106 10.446 1.00 93.75 125 SER A N 1
ATOM 1023 C CA . SER A 1 125 ? -11.053 13.065 11.452 1.00 93.75 125 SER A CA 1
ATOM 1024 C C . SER A 1 125 ? -10.538 12.357 12.696 1.00 93.75 125 SER A C 1
ATOM 1026 O O . SER A 1 125 ? -11.079 11.330 13.098 1.00 93.75 125 SER A O 1
ATOM 1028 N N . LYS A 1 126 ? -9.561 12.960 13.382 1.00 93.31 126 LYS A N 1
ATOM 1029 C CA . LYS A 1 126 ? -9.015 12.414 14.634 1.00 93.31 126 LYS A CA 1
ATOM 1030 C C . LYS A 1 126 ? -10.071 12.228 15.732 1.00 93.31 126 LYS A C 1
ATOM 1032 O O . LYS A 1 126 ? -9.906 11.377 16.596 1.00 93.31 126 LYS A O 1
ATOM 1037 N N . LYS A 1 127 ? -11.152 13.018 15.707 1.00 93.00 127 LYS A N 1
ATOM 1038 C CA . LYS A 1 127 ? -12.249 12.925 16.683 1.00 93.00 127 LYS A CA 1
ATOM 1039 C C . LYS A 1 127 ? -13.136 11.699 16.448 1.00 93.00 127 LYS A C 1
ATOM 1041 O O . LYS A 1 127 ? -13.618 11.121 17.415 1.00 93.00 127 LYS A O 1
ATOM 1046 N N . SER A 1 128 ? -13.397 11.356 15.187 1.00 91.56 128 SER A N 1
ATOM 1047 C CA . SER A 1 128 ? -14.266 10.235 14.816 1.00 91.56 128 SER A CA 1
ATOM 1048 C C . SER A 1 128 ? -13.506 8.920 14.689 1.00 91.56 128 SER A C 1
ATOM 1050 O O . SER A 1 128 ? -14.005 7.895 15.141 1.00 91.56 128 SER A O 1
ATOM 1052 N N . ASP A 1 129 ? -12.328 8.969 14.063 1.00 94.50 129 ASP A N 1
ATOM 1053 C CA . ASP A 1 129 ? -11.468 7.834 13.714 1.00 94.50 129 ASP A CA 1
ATOM 1054 C C . ASP A 1 129 ? -12.241 6.608 13.196 1.00 94.50 129 ASP A C 1
ATOM 1056 O O . ASP A 1 129 ? -12.022 5.468 13.618 1.00 94.50 129 ASP A O 1
ATOM 1060 N N . LEU A 1 130 ? -13.176 6.846 12.271 1.00 94.25 130 LEU A N 1
ATOM 1061 C CA . LEU A 1 130 ? -14.024 5.806 11.690 1.00 94.25 130 LEU A CA 1
ATOM 1062 C C . LEU A 1 130 ? -13.195 4.744 10.971 1.00 94.25 130 LEU A C 1
ATOM 1064 O O . LEU A 1 130 ? -13.511 3.557 11.035 1.00 94.25 130 LEU A O 1
ATOM 1068 N N . THR A 1 131 ? -12.126 5.141 10.284 1.00 95.31 131 THR A N 1
ATOM 1069 C CA . THR A 1 131 ? -11.245 4.209 9.577 1.00 95.31 131 THR A CA 1
ATOM 1070 C C . THR A 1 131 ? -10.251 3.537 10.523 1.00 95.31 131 THR A C 1
ATOM 1072 O O . THR A 1 131 ? -9.659 2.523 10.160 1.00 95.31 131 THR A O 1
ATOM 1075 N N . GLY A 1 132 ? -10.053 4.078 11.728 1.00 95.69 132 GLY A N 1
ATOM 1076 C CA . GLY A 1 132 ? -9.026 3.633 12.665 1.00 95.69 132 GLY A CA 1
ATOM 1077 C C . GLY A 1 132 ? -7.607 4.052 12.269 1.00 95.69 132 GLY A C 1
ATOM 1078 O O . GLY A 1 132 ? -6.648 3.475 12.781 1.00 95.69 132 GLY A O 1
ATOM 1079 N N . VAL A 1 133 ? -7.457 4.991 11.324 1.00 96.81 133 VAL A N 1
ATOM 1080 C CA . VAL A 1 133 ? -6.143 5.429 10.823 1.00 96.81 133 VAL A CA 1
ATOM 1081 C C . VAL A 1 133 ? -5.428 6.295 11.853 1.00 96.81 133 VAL A C 1
ATOM 1083 O O . VAL A 1 133 ? -4.220 6.161 12.024 1.00 96.81 133 VAL A O 1
ATOM 1086 N N . TRP A 1 134 ? -6.165 7.135 12.584 1.00 97.06 134 TRP A N 1
ATOM 1087 C CA . TRP A 1 134 ? -5.589 8.056 13.557 1.00 97.06 134 TRP A CA 1
ATOM 1088 C C . TRP A 1 134 ? -5.042 7.301 14.765 1.00 97.06 134 TRP A C 1
ATOM 1090 O O . TRP A 1 134 ? -3.958 7.631 15.240 1.00 97.06 134 TRP A O 1
ATOM 1100 N N . SER A 1 135 ? -5.722 6.232 15.192 1.00 95.94 135 SER A N 1
ATOM 1101 C CA . SER A 1 135 ? -5.215 5.304 16.213 1.00 95.94 135 SER A CA 1
ATOM 1102 C C . SER A 1 135 ? -3.945 4.556 15.788 1.00 95.94 135 SER A C 1
ATOM 1104 O O . SER A 1 135 ? -3.190 4.099 16.639 1.00 95.94 135 SER A O 1
ATOM 1106 N N . MET A 1 136 ? -3.7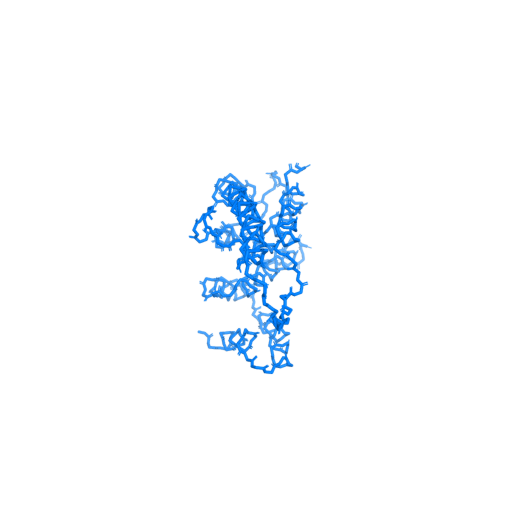11 4.401 14.482 1.00 96.81 136 MET A N 1
ATOM 1107 C CA . MET A 1 136 ? -2.570 3.660 13.930 1.00 96.81 136 MET A CA 1
ATOM 1108 C C . MET A 1 136 ? -1.421 4.572 13.489 1.00 96.81 136 MET A C 1
ATOM 1110 O O . MET A 1 136 ? -0.370 4.069 13.094 1.00 96.81 136 MET A O 1
ATOM 1114 N N . LEU A 1 137 ? -1.607 5.894 13.534 1.00 96.12 137 LEU A N 1
ATOM 1115 C CA . LEU A 1 137 ? -0.710 6.841 12.881 1.00 96.12 137 LEU A CA 1
ATOM 1116 C C . LEU A 1 137 ? 0.716 6.781 13.435 1.00 96.12 137 LEU A C 1
ATOM 1118 O O . LEU A 1 137 ? 1.650 6.782 12.649 1.00 96.12 137 LEU A O 1
ATOM 1122 N N . GLU A 1 138 ? 0.890 6.645 14.752 1.00 95.88 138 GLU A N 1
ATOM 1123 C CA . GLU A 1 138 ? 2.224 6.528 15.361 1.00 95.88 138 GLU A CA 1
ATOM 1124 C C . GLU A 1 138 ? 2.972 5.273 14.885 1.00 95.88 138 GLU A C 1
ATOM 1126 O O . GLU A 1 138 ? 4.170 5.318 14.608 1.00 95.88 138 GLU A O 1
ATOM 1131 N N . LEU A 1 139 ? 2.262 4.149 14.751 1.00 96.12 139 LEU A N 1
ATOM 1132 C CA . LEU A 1 139 ? 2.852 2.903 14.268 1.00 96.12 139 LEU A CA 1
ATOM 1133 C C . LEU A 1 139 ? 3.218 3.000 12.782 1.00 96.12 139 LEU A C 1
ATOM 1135 O O . LEU A 1 139 ? 4.276 2.521 12.381 1.00 96.12 139 LEU A O 1
ATOM 1139 N N . ILE A 1 140 ? 2.357 3.623 11.973 1.00 97.88 140 ILE A N 1
ATOM 1140 C CA . ILE A 1 140 ? 2.612 3.862 10.545 1.00 97.88 140 ILE A CA 1
ATOM 1141 C C . ILE A 1 140 ? 3.797 4.818 10.372 1.00 97.88 140 ILE A C 1
ATOM 1143 O O . ILE A 1 140 ? 4.653 4.596 9.520 1.00 97.88 140 ILE A O 1
ATOM 1147 N N . ASP A 1 141 ? 3.870 5.863 11.187 1.00 96.06 141 ASP A N 1
ATOM 1148 C CA . ASP A 1 141 ? 4.943 6.845 11.124 1.00 96.06 141 ASP A CA 1
ATOM 1149 C C . ASP A 1 141 ? 6.305 6.209 11.426 1.00 96.06 141 ASP A C 1
ATOM 1151 O O . ASP A 1 141 ? 7.216 6.253 10.596 1.00 96.06 141 ASP A O 1
ATOM 1155 N N . LYS A 1 142 ? 6.418 5.512 12.562 1.00 94.50 142 LYS A N 1
ATOM 1156 C CA . LYS A 1 142 ? 7.668 4.859 12.976 1.00 94.50 142 LYS A CA 1
ATOM 1157 C C . LYS A 1 142 ? 8.039 3.669 12.091 1.00 94.50 142 LYS A C 1
ATOM 1159 O O . LYS A 1 142 ? 9.200 3.511 11.742 1.00 94.50 142 LYS A O 1
ATOM 1164 N N . GLY A 1 143 ? 7.069 2.825 11.738 1.00 94.44 143 GLY A N 1
ATOM 1165 C CA . GLY A 1 143 ? 7.321 1.558 11.041 1.00 94.44 143 GLY A CA 1
ATOM 1166 C C . GLY A 1 143 ? 7.362 1.647 9.515 1.00 94.44 143 GLY A C 1
ATOM 1167 O O . GLY A 1 143 ? 7.773 0.686 8.867 1.00 94.44 143 GLY A O 1
ATOM 1168 N N . TYR A 1 144 ? 6.910 2.759 8.929 1.00 97.75 144 TYR A N 1
ATOM 1169 C CA . TYR A 1 144 ? 6.825 2.908 7.477 1.00 97.75 144 TYR A CA 1
ATOM 1170 C C . TYR A 1 144 ? 7.327 4.264 6.979 1.00 97.75 144 TYR A C 1
ATOM 1172 O O . TYR A 1 144 ? 8.222 4.283 6.139 1.00 97.75 144 TYR A O 1
ATOM 1180 N N . LEU A 1 145 ? 6.792 5.392 7.464 1.00 97.62 145 LEU A N 1
ATOM 1181 C CA . LEU A 1 145 ? 7.170 6.710 6.927 1.00 97.62 145 LEU A CA 1
ATOM 1182 C C . LEU A 1 145 ? 8.623 7.071 7.248 1.00 97.62 145 LEU A C 1
ATOM 1184 O O . LEU A 1 145 ? 9.351 7.487 6.350 1.00 97.62 145 LEU A O 1
ATOM 1188 N N . SER A 1 146 ? 9.051 6.860 8.493 1.00 96.50 146 SER A N 1
ATOM 1189 C CA . SER A 1 146 ? 10.429 7.111 8.931 1.00 96.50 146 SER A CA 1
ATOM 1190 C C . SER A 1 146 ? 11.424 6.248 8.151 1.00 96.50 146 SER A C 1
ATOM 1192 O O . SER A 1 146 ? 12.375 6.766 7.572 1.00 96.50 146 SER A O 1
ATOM 1194 N N . GLU A 1 147 ? 11.148 4.946 8.034 1.00 97.44 147 GLU A N 1
ATOM 1195 C CA . GLU A 1 147 ? 11.972 4.018 7.247 1.00 97.44 147 GLU A CA 1
ATOM 1196 C C . GLU A 1 147 ? 12.022 4.399 5.760 1.00 97.44 147 GLU A C 1
ATOM 1198 O O . GLU A 1 147 ? 13.075 4.306 5.129 1.00 97.44 147 GLU A O 1
ATOM 1203 N N . LEU A 1 148 ? 10.905 4.868 5.192 1.00 96.75 148 LEU A N 1
ATOM 1204 C CA . LEU A 1 148 ? 10.850 5.324 3.805 1.00 96.75 148 LEU A CA 1
ATOM 1205 C C . LEU A 1 148 ? 11.688 6.591 3.583 1.00 96.75 148 LEU A C 1
ATOM 1207 O O . LEU A 1 148 ? 12.369 6.684 2.563 1.00 96.75 148 LEU A O 1
ATOM 1211 N N . ILE A 1 149 ? 11.663 7.547 4.519 1.00 95.31 149 ILE A N 1
ATOM 1212 C CA . ILE A 1 149 ? 12.516 8.748 4.479 1.00 95.31 149 ILE A CA 1
ATOM 1213 C C . ILE A 1 149 ? 13.984 8.331 4.444 1.00 95.31 149 ILE A C 1
ATOM 1215 O O . ILE A 1 149 ? 14.707 8.713 3.525 1.00 95.31 149 ILE A O 1
ATOM 1219 N N . THR A 1 150 ? 14.402 7.495 5.395 1.00 96.25 150 THR A N 1
ATOM 1220 C CA . THR A 1 150 ? 15.782 7.011 5.468 1.00 96.25 150 THR A CA 1
ATOM 1221 C C . THR A 1 150 ? 16.172 6.242 4.204 1.00 96.25 150 THR A C 1
ATOM 1223 O O . THR A 1 150 ? 17.245 6.475 3.651 1.00 96.25 150 THR A O 1
ATOM 1226 N N . GLY A 1 151 ? 15.297 5.381 3.678 1.00 94.50 151 GLY A N 1
ATOM 1227 C CA . GLY A 1 151 ? 15.559 4.653 2.435 1.00 94.50 151 GLY A CA 1
ATOM 1228 C C . GLY A 1 151 ? 15.707 5.562 1.211 1.00 94.50 151 GLY A C 1
ATOM 1229 O O . GLY A 1 151 ? 16.560 5.314 0.354 1.00 94.50 151 GLY A O 1
ATOM 1230 N N . LEU A 1 152 ? 14.931 6.648 1.129 1.00 92.06 152 LEU A N 1
ATOM 1231 C CA . LEU A 1 152 ? 15.075 7.654 0.071 1.00 92.06 152 LEU A CA 1
ATOM 1232 C C . LEU A 1 152 ? 16.416 8.384 0.180 1.00 92.06 152 LEU A C 1
ATOM 1234 O O . LEU A 1 152 ? 17.072 8.621 -0.834 1.00 92.06 152 LEU A O 1
ATOM 1238 N N . GLU A 1 153 ? 16.846 8.730 1.391 1.00 92.12 153 GLU A N 1
ATOM 1239 C CA . GLU A 1 153 ? 18.148 9.357 1.633 1.00 92.12 153 GLU A CA 1
ATOM 1240 C C . GLU A 1 153 ? 19.306 8.431 1.244 1.00 92.12 153 GLU A C 1
ATOM 1242 O O . GLU A 1 153 ? 20.197 8.853 0.503 1.00 92.12 153 GLU A O 1
ATOM 1247 N N . LEU A 1 154 ? 19.257 7.159 1.653 1.00 90.12 154 LEU A N 1
ATOM 1248 C CA . LEU A 1 154 ? 20.230 6.135 1.256 1.00 90.12 154 LEU A CA 1
ATOM 1249 C C . LEU A 1 154 ? 20.285 5.978 -0.269 1.00 90.12 154 LEU A C 1
ATOM 1251 O O . LEU A 1 154 ? 21.362 6.048 -0.863 1.00 90.12 154 LEU A O 1
ATOM 1255 N N . SER A 1 155 ? 19.125 5.846 -0.917 1.00 86.25 15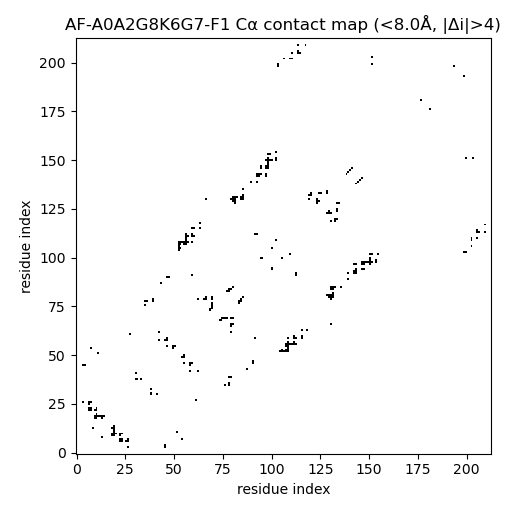5 SER A N 1
ATOM 1256 C CA . SER A 1 155 ? 19.022 5.696 -2.376 1.00 86.25 155 SER A CA 1
ATOM 1257 C C . SER A 1 155 ? 19.629 6.889 -3.120 1.00 86.25 155 SER A C 1
ATOM 1259 O O . SER A 1 155 ? 20.347 6.714 -4.105 1.00 86.25 155 SER A O 1
ATOM 1261 N N . LYS A 1 156 ? 19.406 8.113 -2.625 1.00 85.62 156 LYS A N 1
ATOM 1262 C CA . LYS A 1 156 ? 20.020 9.331 -3.177 1.00 85.62 156 LYS A CA 1
ATOM 1263 C C . LYS A 1 156 ? 21.531 9.348 -3.021 1.00 85.62 156 LYS A C 1
ATOM 1265 O O . LYS A 1 156 ? 22.219 9.753 -3.954 1.00 85.62 156 LYS A O 1
ATOM 1270 N N . MET A 1 157 ? 22.044 8.967 -1.852 1.00 86.12 157 MET A N 1
ATOM 1271 C CA . MET A 1 157 ? 23.488 8.929 -1.609 1.00 86.12 157 MET A CA 1
ATOM 1272 C C . MET A 1 157 ? 24.169 7.927 -2.541 1.00 86.12 157 MET A C 1
ATOM 1274 O O . MET A 1 157 ? 25.133 8.290 -3.211 1.00 86.12 157 MET A O 1
ATOM 1278 N N . HIS A 1 158 ? 23.616 6.718 -2.667 1.00 82.69 158 HIS A N 1
ATOM 1279 C CA . HIS A 1 158 ? 24.126 5.707 -3.595 1.00 82.69 158 HIS A CA 1
ATOM 1280 C C . HIS A 1 158 ? 24.087 6.173 -5.052 1.00 82.69 158 HIS A C 1
ATOM 1282 O O . HIS A 1 158 ? 25.053 5.970 -5.786 1.00 82.69 158 HIS A O 1
ATOM 1288 N N . TYR A 1 159 ? 23.006 6.837 -5.469 1.00 79.94 159 TYR A N 1
ATOM 1289 C CA . TYR A 1 159 ? 22.904 7.384 -6.819 1.00 79.94 159 TYR A CA 1
ATOM 1290 C C . TYR A 1 159 ? 23.974 8.447 -7.095 1.00 79.94 159 TYR A C 1
ATOM 1292 O O . TYR A 1 159 ? 24.680 8.354 -8.098 1.00 79.94 159 TYR A O 1
ATOM 1300 N N . LYS A 1 160 ? 24.141 9.416 -6.185 1.00 82.94 160 LYS A N 1
ATOM 1301 C CA . LYS A 1 160 ? 25.162 10.468 -6.311 1.00 82.94 160 LYS A CA 1
ATOM 1302 C C . LYS A 1 160 ? 26.570 9.885 -6.386 1.00 82.94 160 LYS A C 1
ATOM 1304 O O . LYS A 1 160 ? 27.334 10.255 -7.270 1.00 82.94 160 LYS A O 1
ATOM 1309 N N . GLN A 1 161 ? 26.883 8.926 -5.516 1.00 83.00 161 GLN A N 1
ATOM 1310 C CA . GLN A 1 161 ? 28.174 8.246 -5.541 1.00 83.00 161 GLN A CA 1
ATOM 1311 C C . GLN A 1 161 ? 28.406 7.533 -6.882 1.00 83.00 161 GLN A C 1
ATOM 1313 O O . GLN A 1 161 ? 29.479 7.654 -7.470 1.00 83.00 161 GLN A O 1
ATOM 1318 N N . ARG A 1 162 ? 27.395 6.832 -7.416 1.00 81.00 162 ARG A N 1
ATOM 1319 C CA . ARG A 1 162 ? 27.527 6.141 -8.705 1.00 81.00 162 ARG A CA 1
ATOM 1320 C C . ARG A 1 162 ? 27.715 7.111 -9.872 1.00 81.00 162 ARG A C 1
ATOM 1322 O O . ARG A 1 162 ? 28.443 6.801 -10.813 1.00 81.00 162 ARG A O 1
ATOM 1329 N N . GLU A 1 163 ? 27.072 8.272 -9.829 1.00 78.19 163 GLU A N 1
ATOM 1330 C CA . GLU A 1 163 ? 27.255 9.327 -10.827 1.00 78.1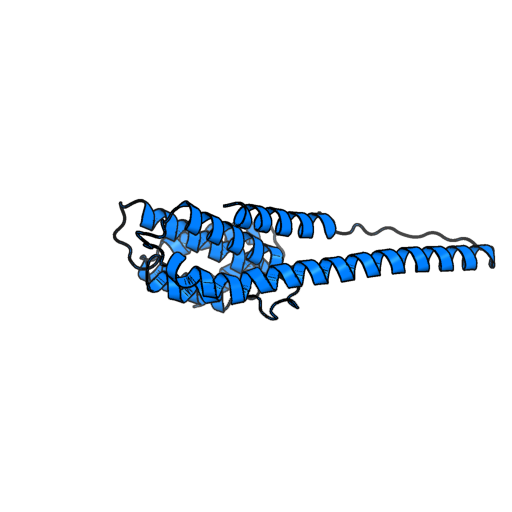9 163 GLU A CA 1
ATOM 1331 C C . GLU A 1 163 ? 28.695 9.863 -10.822 1.00 78.19 163 GLU A C 1
ATOM 1333 O O . GLU A 1 163 ? 29.323 9.954 -11.881 1.00 78.19 163 GLU A O 1
ATOM 1338 N N . GLU A 1 164 ? 29.247 10.140 -9.639 1.00 83.56 164 GLU A N 1
ATOM 1339 C CA . GLU A 1 164 ? 30.639 10.568 -9.462 1.00 83.56 164 GLU A CA 1
ATOM 1340 C C . GLU A 1 164 ? 31.630 9.508 -9.970 1.00 83.56 164 GLU A C 1
ATOM 1342 O O . GLU A 1 164 ? 32.538 9.826 -10.745 1.00 83.56 164 GLU A O 1
ATOM 1347 N N . GLU A 1 165 ? 31.409 8.234 -9.629 1.00 82.56 165 GLU A N 1
ATOM 1348 C CA . GLU A 1 165 ? 32.206 7.105 -10.122 1.00 82.56 165 GLU A CA 1
ATOM 1349 C C . GLU A 1 165 ? 32.187 7.014 -11.652 1.00 82.56 165 GLU A C 1
ATOM 1351 O O . GLU A 1 165 ? 33.239 6.881 -12.275 1.00 82.56 165 GLU A O 1
ATOM 1356 N N . LEU A 1 166 ? 31.017 7.143 -12.285 1.00 78.06 166 LEU A N 1
ATOM 1357 C CA . LEU A 1 166 ? 30.879 7.106 -13.745 1.00 78.06 166 LEU A CA 1
ATOM 1358 C C . LEU A 1 166 ? 31.592 8.282 -14.426 1.00 78.06 166 LEU A C 1
ATOM 1360 O O . LEU A 1 166 ? 32.146 8.134 -15.522 1.00 78.06 166 LEU A O 1
ATOM 1364 N N . VAL A 1 167 ? 31.574 9.464 -13.809 1.00 82.62 167 VAL A N 1
ATOM 1365 C CA . VAL A 1 167 ? 32.318 10.632 -14.292 1.00 82.62 167 VAL A CA 1
ATOM 1366 C C . VAL A 1 167 ? 33.822 10.369 -14.221 1.00 82.62 167 VAL A C 1
ATOM 1368 O O . VAL A 1 167 ? 34.543 10.658 -15.182 1.00 82.62 167 VAL A O 1
ATOM 1371 N N . ASP A 1 168 ? 34.303 9.788 -13.128 1.00 82.75 168 ASP A N 1
ATOM 1372 C CA . ASP A 1 168 ? 35.718 9.486 -12.944 1.00 82.75 168 ASP A CA 1
ATOM 1373 C C . ASP A 1 168 ? 36.197 8.316 -13.813 1.00 82.75 168 ASP A C 1
ATOM 1375 O O . ASP A 1 168 ? 37.277 8.406 -14.402 1.00 82.75 168 ASP A O 1
ATOM 1379 N N . GLU A 1 169 ? 35.382 7.276 -14.005 1.00 80.94 169 GLU A N 1
ATOM 1380 C CA . GLU A 1 169 ? 35.604 6.207 -14.986 1.00 80.94 169 GLU A CA 1
ATOM 1381 C C . GLU A 1 169 ? 35.741 6.790 -16.400 1.00 80.94 169 GLU A C 1
ATOM 1383 O O . GLU A 1 169 ? 36.711 6.496 -17.102 1.00 80.94 169 GLU A O 1
ATOM 1388 N N . LYS A 1 170 ? 34.839 7.695 -16.811 1.00 80.50 170 LYS A N 1
ATOM 1389 C CA . LYS A 1 170 ? 34.921 8.379 -18.115 1.00 80.50 170 LYS A CA 1
ATOM 1390 C C . LYS A 1 170 ? 36.175 9.243 -18.245 1.00 80.50 170 LYS A C 1
ATOM 1392 O O . LYS A 1 170 ? 36.789 9.252 -19.312 1.00 80.50 170 LYS A O 1
ATOM 1397 N N . LYS A 1 171 ? 36.581 9.963 -17.193 1.00 81.06 171 LYS A N 1
ATOM 1398 C CA . LYS A 1 171 ? 37.832 10.747 -17.190 1.00 81.06 171 LYS A CA 1
ATOM 1399 C C . LYS A 1 171 ? 39.057 9.842 -17.319 1.00 81.06 171 LYS A C 1
ATOM 1401 O O . LYS A 1 171 ? 39.951 10.157 -18.102 1.00 81.06 171 LYS A O 1
ATOM 1406 N N . ARG A 1 172 ? 39.100 8.721 -16.591 1.00 79.44 172 ARG A N 1
ATOM 1407 C CA . ARG A 1 172 ? 40.181 7.723 -16.676 1.00 79.44 172 ARG A CA 1
ATOM 1408 C C . ARG A 1 172 ? 40.232 7.077 -18.060 1.00 79.44 172 ARG A C 1
ATOM 1410 O O . ARG A 1 172 ? 41.307 7.002 -18.640 1.00 79.44 172 ARG A O 1
ATOM 1417 N N . ALA A 1 173 ? 39.083 6.710 -18.627 1.00 78.19 173 ALA A N 1
ATOM 1418 C CA . ALA A 1 173 ? 38.986 6.141 -19.970 1.00 78.19 173 ALA A CA 1
ATOM 1419 C C . ALA A 1 173 ? 39.415 7.127 -21.070 1.00 78.19 173 ALA A C 1
ATOM 1421 O O . ALA A 1 173 ? 40.063 6.716 -22.026 1.00 78.19 173 ALA A O 1
ATOM 1422 N N . ARG A 1 174 ? 39.102 8.426 -20.934 1.00 75.44 174 ARG A N 1
ATOM 1423 C CA . ARG A 1 174 ? 39.614 9.474 -21.838 1.00 75.44 174 ARG A CA 1
ATOM 1424 C C . ARG A 1 174 ? 41.132 9.603 -21.745 1.00 75.44 174 ARG A C 1
ATOM 1426 O O . ARG A 1 174 ? 41.792 9.502 -22.765 1.00 75.44 174 ARG A O 1
ATOM 1433 N N . ARG A 1 175 ? 41.684 9.697 -20.528 1.00 74.12 175 ARG A N 1
ATOM 1434 C CA . ARG A 1 175 ? 43.144 9.742 -20.311 1.00 74.12 175 ARG A CA 1
ATOM 1435 C C . ARG A 1 175 ? 43.867 8.503 -20.853 1.00 74.12 175 ARG A C 1
ATOM 1437 O O . ARG A 1 175 ? 44.985 8.628 -21.329 1.00 74.12 175 ARG A O 1
ATOM 1444 N N . ALA A 1 176 ? 43.237 7.329 -20.787 1.00 67.69 176 ALA A N 1
ATOM 1445 C CA . ALA A 1 176 ? 43.774 6.092 -21.353 1.00 67.69 176 ALA A CA 1
ATOM 1446 C C . ALA A 1 176 ? 43.672 6.045 -22.891 1.00 67.69 176 ALA A C 1
ATOM 1448 O O . ALA A 1 176 ? 44.601 5.583 -23.539 1.00 67.69 176 ALA A O 1
ATOM 1449 N N . LYS A 1 177 ? 42.587 6.567 -23.485 1.00 59.06 177 LYS A N 1
ATOM 1450 C CA . LYS A 1 177 ? 42.445 6.714 -24.947 1.00 59.06 177 LYS A CA 1
ATOM 1451 C C . LYS A 1 177 ? 43.373 7.774 -25.543 1.00 59.06 177 LYS A C 1
ATOM 1453 O O . LYS A 1 177 ? 43.819 7.606 -26.667 1.00 59.06 177 LYS A O 1
ATOM 1458 N N . ASP A 1 178 ? 43.689 8.828 -24.797 1.00 56.53 178 ASP A N 1
ATOM 1459 C CA . ASP A 1 178 ? 44.662 9.841 -25.225 1.00 56.53 178 ASP A CA 1
ATOM 1460 C C . ASP A 1 178 ? 46.109 9.297 -25.207 1.00 56.53 178 ASP A C 1
ATOM 1462 O O . ASP A 1 178 ? 46.989 9.874 -25.843 1.00 56.53 178 ASP A O 1
ATOM 1466 N N . ALA A 1 179 ? 46.356 8.175 -24.514 1.00 56.28 179 ALA A N 1
ATOM 1467 C CA . ALA A 1 179 ? 47.642 7.474 -24.493 1.00 56.28 179 ALA A CA 1
ATOM 1468 C C . ALA A 1 179 ? 47.773 6.376 -25.570 1.00 56.28 179 ALA A C 1
ATOM 1470 O O . ALA A 1 179 ? 48.894 5.985 -25.881 1.00 56.28 179 ALA A O 1
ATOM 1471 N N . ASP A 1 180 ? 46.664 5.905 -26.152 1.00 49.31 180 ASP A N 1
ATOM 1472 C CA . ASP A 1 180 ? 46.640 4.814 -27.134 1.00 49.31 180 ASP A CA 1
ATOM 1473 C C . ASP A 1 180 ? 45.698 5.179 -28.293 1.00 49.31 180 ASP A C 1
ATOM 1475 O O . ASP A 1 180 ? 44.470 5.086 -28.224 1.00 49.31 180 ASP A O 1
ATOM 1479 N N . ASN A 1 181 ? 46.290 5.671 -29.376 1.00 48.31 181 ASN A N 1
ATOM 1480 C CA . ASN A 1 181 ? 45.584 6.298 -30.484 1.00 48.31 181 ASN A CA 1
ATOM 1481 C C . ASN A 1 181 ? 45.025 5.240 -31.464 1.00 48.31 181 ASN A C 1
ATOM 1483 O O . ASN A 1 181 ? 45.620 5.037 -32.517 1.00 48.31 181 ASN A O 1
ATOM 1487 N N . VAL A 1 182 ? 43.905 4.557 -31.159 1.00 35.88 182 VAL A N 1
ATOM 1488 C CA . VAL A 1 182 ? 43.147 3.734 -32.142 1.00 35.88 182 VAL A CA 1
ATOM 1489 C C . VAL A 1 182 ? 41.626 3.738 -31.874 1.00 35.88 182 VAL A C 1
ATOM 1491 O O . VAL A 1 182 ? 41.145 3.511 -30.765 1.00 35.88 182 VAL A O 1
ATOM 1494 N N . SER A 1 183 ? 40.853 3.994 -32.934 1.00 40.97 183 SER A N 1
ATOM 1495 C CA . SER A 1 183 ? 39.382 4.047 -33.006 1.00 40.97 183 SER A CA 1
ATOM 1496 C C . SER A 1 183 ? 38.662 2.704 -32.791 1.00 40.97 183 SER A C 1
ATOM 1498 O O . SER A 1 183 ? 39.220 1.678 -33.157 1.00 40.97 183 SER A O 1
ATOM 1500 N N . VAL A 1 184 ? 37.386 2.739 -32.357 1.00 30.50 184 VAL A N 1
ATOM 1501 C CA . VAL A 1 184 ? 36.195 2.068 -32.964 1.00 30.50 184 VAL A CA 1
ATOM 1502 C C . VAL A 1 184 ? 34.936 2.360 -32.110 1.00 30.50 184 VAL A C 1
ATOM 1504 O O . VAL A 1 184 ? 34.992 2.374 -30.880 1.00 30.50 184 VAL A O 1
ATOM 1507 N N . SER A 1 185 ? 33.808 2.645 -32.779 1.00 39.91 185 SER A N 1
ATOM 1508 C CA . SER A 1 185 ? 32.448 2.803 -32.212 1.00 39.91 185 SER A CA 1
ATOM 1509 C C . SER A 1 185 ? 31.659 1.494 -32.273 1.00 39.91 185 SER A C 1
ATOM 1511 O O . SER A 1 185 ? 31.892 0.757 -33.217 1.00 39.91 185 SER A O 1
ATOM 1513 N N . VAL A 1 186 ? 30.708 1.282 -31.345 1.00 36.22 186 VAL A N 1
ATOM 1514 C CA . VAL A 1 186 ? 29.368 0.611 -31.404 1.00 36.22 186 VAL A CA 1
ATOM 1515 C C . VAL A 1 186 ? 28.900 0.518 -29.927 1.00 36.22 186 VAL A C 1
ATOM 1517 O O . VAL A 1 186 ? 29.740 0.346 -29.055 1.00 36.22 186 VAL A O 1
ATOM 1520 N N . GLY A 1 187 ? 27.646 0.635 -29.486 1.00 33.03 187 GLY A N 1
ATOM 1521 C CA . GLY A 1 187 ? 26.328 0.770 -30.097 1.00 33.03 187 GLY A CA 1
ATOM 1522 C C . GLY A 1 187 ? 25.318 1.034 -28.968 1.00 33.03 187 GLY A C 1
ATOM 1523 O O . GLY A 1 187 ? 25.564 0.694 -27.810 1.00 33.03 187 GLY A O 1
ATOM 1524 N N . GLY A 1 188 ? 24.225 1.720 -29.296 1.00 50.66 188 GLY A N 1
ATOM 1525 C CA . GLY A 1 188 ? 23.229 2.166 -28.330 1.00 50.66 188 GLY A CA 1
ATOM 1526 C C . GLY A 1 188 ? 22.397 1.037 -27.724 1.00 50.66 188 GLY A C 1
ATOM 1527 O O . GLY A 1 188 ? 22.152 0.012 -28.356 1.00 50.66 188 GLY A O 1
ATOM 1528 N N . GLN A 1 189 ? 21.902 1.289 -26.515 1.00 31.52 189 GLN A N 1
ATOM 1529 C CA . GLN A 1 189 ? 20.700 0.659 -25.985 1.00 31.52 189 GLN A CA 1
ATOM 1530 C C . GLN A 1 189 ? 19.922 1.684 -25.157 1.00 31.52 189 GLN A C 1
ATOM 1532 O O . GLN A 1 189 ? 20.466 2.325 -24.258 1.00 31.52 189 GLN A O 1
ATOM 1537 N N . GLU A 1 190 ? 18.652 1.855 -25.518 1.00 45.88 190 GLU A N 1
ATOM 1538 C CA . GLU A 1 190 ? 17.664 2.633 -24.779 1.00 45.88 190 GLU A CA 1
ATOM 1539 C C . GLU A 1 190 ? 17.431 2.010 -23.398 1.00 45.88 190 GLU A C 1
ATOM 1541 O O . GLU A 1 190 ? 17.074 0.836 -23.283 1.00 45.88 190 GLU A O 1
ATOM 1546 N N . ILE A 1 191 ? 17.587 2.817 -22.348 1.00 34.78 191 ILE A N 1
ATOM 1547 C CA . ILE A 1 191 ? 17.097 2.488 -21.010 1.00 34.78 191 ILE A CA 1
ATOM 1548 C C . ILE A 1 191 ? 15.680 3.070 -20.890 1.00 34.78 191 ILE A C 1
ATOM 1550 O O . ILE A 1 191 ? 15.439 4.224 -21.228 1.00 34.78 191 ILE A O 1
ATOM 1554 N N . SER A 1 192 ? 14.761 2.211 -20.448 1.00 38.12 192 SER A N 1
ATOM 1555 C CA . SER A 1 192 ? 13.309 2.367 -20.266 1.00 38.12 192 SER A CA 1
ATOM 1556 C C . SER A 1 192 ? 12.768 3.733 -19.768 1.00 38.12 192 SER A C 1
ATOM 1558 O O . SER A 1 192 ? 13.462 4.563 -19.191 1.00 38.12 192 SER A O 1
ATOM 1560 N N . LYS A 1 193 ? 11.449 3.905 -19.952 1.00 46.50 193 LYS A N 1
ATOM 1561 C CA . LYS A 1 193 ? 10.600 5.115 -20.075 1.00 46.50 193 LYS A CA 1
ATOM 1562 C C . LYS A 1 193 ? 10.579 6.178 -18.949 1.00 46.50 193 LYS A C 1
ATOM 1564 O O . LYS A 1 193 ? 9.751 7.081 -19.038 1.00 46.50 193 LYS A O 1
ATOM 1569 N N . MET A 1 194 ? 11.442 6.145 -17.933 1.00 52.59 194 MET A N 1
ATOM 1570 C CA . MET A 1 194 ? 11.606 7.264 -16.982 1.00 52.59 194 MET A CA 1
ATOM 1571 C C . MET A 1 194 ? 12.922 7.120 -16.184 1.00 52.59 194 MET A C 1
ATOM 1573 O O . MET A 1 194 ? 13.088 6.092 -15.523 1.00 52.59 194 MET A O 1
ATOM 1577 N N . PRO A 1 195 ? 13.832 8.118 -16.189 1.00 73.88 195 PRO A N 1
ATOM 1578 C CA . PRO A 1 195 ? 15.081 8.090 -15.417 1.00 73.88 195 PRO A CA 1
ATOM 1579 C C . PRO A 1 195 ? 14.873 7.833 -13.914 1.00 73.88 195 PRO A C 1
ATOM 1581 O O . PRO A 1 195 ? 13.892 8.306 -13.341 1.00 73.88 195 PRO A O 1
ATOM 1584 N N . PHE A 1 196 ? 15.825 7.141 -13.270 1.00 69.69 196 PHE A N 1
ATOM 1585 C CA . PHE A 1 196 ? 15.852 6.845 -11.822 1.00 69.69 196 PHE A CA 1
ATOM 1586 C C . PHE A 1 196 ? 15.497 8.070 -10.966 1.00 69.69 196 PHE A C 1
ATOM 1588 O O . PHE A 1 196 ? 14.639 8.012 -10.087 1.00 69.69 196 PHE A O 1
ATOM 1595 N N . GLU A 1 197 ? 16.113 9.206 -11.291 1.00 71.94 197 GLU A N 1
ATOM 1596 C CA . GLU A 1 197 ? 15.913 10.482 -10.610 1.00 71.94 197 GLU A CA 1
ATOM 1597 C C . GLU A 1 197 ? 14.450 10.944 -10.641 1.00 71.94 197 GLU A C 1
ATOM 1599 O O . GLU A 1 197 ? 13.902 11.347 -9.618 1.00 71.94 197 GLU A O 1
ATOM 1604 N N . GLN A 1 198 ? 13.774 10.806 -11.787 1.00 75.50 198 GLN A N 1
ATOM 1605 C CA . GLN A 1 198 ? 12.365 11.179 -11.917 1.00 75.50 198 GLN A CA 1
ATOM 1606 C C . GLN A 1 198 ? 11.462 10.263 -11.079 1.00 75.50 198 GLN A C 1
ATOM 1608 O O . GLN A 1 198 ? 10.472 10.726 -10.514 1.00 75.50 198 GLN A O 1
ATOM 1613 N N . GLN A 1 199 ? 11.795 8.975 -10.950 1.00 76.00 199 GLN A N 1
ATOM 1614 C CA . GLN A 1 199 ? 11.032 8.041 -10.114 1.00 76.00 199 GLN A CA 1
ATOM 1615 C C . GLN A 1 199 ? 11.195 8.364 -8.621 1.00 76.00 199 GLN A C 1
ATOM 1617 O O . GLN A 1 199 ? 10.198 8.437 -7.901 1.00 76.00 199 GLN A O 1
ATOM 1622 N N . MET A 1 200 ? 12.421 8.661 -8.176 1.00 80.06 200 MET A N 1
ATOM 1623 C CA . MET A 1 200 ? 12.691 9.124 -6.807 1.00 80.06 200 MET A CA 1
ATOM 1624 C C . MET A 1 200 ? 11.994 10.448 -6.499 1.00 80.06 200 MET A C 1
ATOM 1626 O O . MET A 1 200 ? 11.325 10.574 -5.472 1.00 80.06 200 MET A O 1
ATOM 1630 N N . GLN A 1 201 ? 12.044 11.405 -7.427 1.00 83.50 201 GLN A N 1
ATOM 1631 C CA . GLN A 1 201 ? 11.368 12.689 -7.276 1.00 83.50 201 GLN A CA 1
ATOM 1632 C C . GLN A 1 201 ? 9.855 12.517 -7.077 1.00 83.50 201 GLN A C 1
ATOM 1634 O O . GLN A 1 201 ? 9.258 13.214 -6.256 1.00 83.50 201 GLN A O 1
ATOM 1639 N N . ARG A 1 202 ? 9.218 11.567 -7.776 1.00 81.38 202 ARG A N 1
ATOM 1640 C CA . ARG A 1 202 ? 7.785 11.275 -7.588 1.00 81.38 202 ARG A CA 1
ATOM 1641 C C . ARG A 1 202 ? 7.481 10.746 -6.187 1.00 81.38 202 ARG A C 1
ATOM 1643 O O . ARG A 1 202 ? 6.502 11.194 -5.589 1.00 81.38 202 ARG A O 1
ATOM 1650 N N . LEU A 1 203 ? 8.304 9.836 -5.661 1.00 81.88 203 LEU A N 1
ATOM 1651 C CA . LEU A 1 203 ? 8.152 9.326 -4.292 1.00 81.88 203 LEU A CA 1
ATOM 1652 C C . LEU A 1 203 ? 8.293 10.450 -3.260 1.00 81.88 203 LEU A C 1
ATOM 1654 O O . LEU A 1 203 ? 7.473 10.569 -2.351 1.00 81.88 203 LEU A O 1
ATOM 1658 N N . GLU A 1 204 ? 9.279 11.325 -3.439 1.00 83.94 204 GLU A N 1
ATOM 1659 C CA . GLU A 1 204 ? 9.504 12.463 -2.549 1.00 83.94 204 GLU A CA 1
ATOM 1660 C C . GLU A 1 204 ? 8.362 13.468 -2.546 1.00 83.94 204 GLU A C 1
ATOM 1662 O O . GLU A 1 204 ? 7.983 13.952 -1.483 1.00 83.94 204 GLU A O 1
ATOM 1667 N N . VAL A 1 205 ? 7.826 13.811 -3.719 1.00 84.06 205 VAL A N 1
ATOM 1668 C CA . VAL A 1 205 ? 6.697 14.744 -3.821 1.00 84.06 205 VAL A CA 1
ATOM 1669 C C . VAL A 1 205 ? 5.490 14.182 -3.073 1.00 84.06 205 VAL A C 1
ATOM 1671 O O . VAL A 1 205 ? 4.903 14.886 -2.258 1.00 84.06 205 VAL A O 1
ATOM 1674 N N . MET A 1 206 ? 5.172 12.898 -3.269 1.00 80.38 206 MET A N 1
ATOM 1675 C CA . MET A 1 206 ? 4.067 12.235 -2.565 1.00 80.38 206 MET A CA 1
ATOM 1676 C C . MET A 1 206 ? 4.252 12.233 -1.043 1.00 80.38 206 MET A C 1
ATOM 1678 O O . MET A 1 206 ? 3.285 12.412 -0.303 1.00 80.38 206 MET A O 1
ATOM 1682 N N . LEU A 1 207 ? 5.483 12.044 -0.569 1.00 80.94 207 LEU A N 1
ATOM 1683 C CA . LEU A 1 207 ? 5.796 12.068 0.854 1.00 80.94 207 LEU A CA 1
ATOM 1684 C C . LEU A 1 207 ? 5.733 13.486 1.440 1.00 80.94 207 LEU A C 1
ATOM 1686 O O . LEU A 1 207 ? 5.138 13.692 2.493 1.00 80.94 207 LEU A O 1
ATOM 1690 N N . LYS A 1 208 ? 6.283 14.488 0.748 1.00 81.94 208 LYS A N 1
ATOM 1691 C CA . LYS A 1 208 ? 6.188 15.898 1.162 1.00 81.94 208 LYS A CA 1
ATOM 1692 C C . LYS A 1 208 ? 4.736 16.354 1.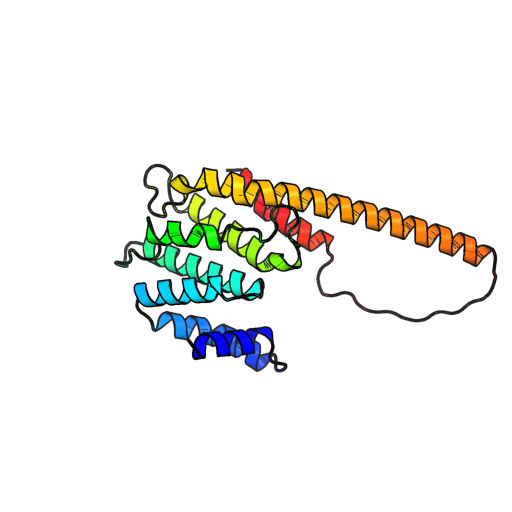248 1.00 81.94 208 LYS A C 1
ATOM 1694 O O . LYS A 1 208 ? 4.347 16.985 2.223 1.00 81.94 208 LYS A O 1
ATOM 1699 N N . ASP A 1 209 ? 3.920 15.960 0.277 1.00 79.38 209 ASP A N 1
ATOM 1700 C CA . ASP A 1 209 ? 2.488 16.242 0.256 1.00 79.38 209 ASP A CA 1
ATOM 1701 C C . ASP A 1 209 ? 1.746 15.702 1.491 1.00 79.38 209 ASP A C 1
ATOM 1703 O O . ASP A 1 209 ? 0.705 16.256 1.856 1.00 79.38 209 ASP A O 1
ATOM 1707 N N . LEU A 1 210 ? 2.239 14.624 2.112 1.00 77.38 210 LEU A N 1
ATOM 1708 C CA . LEU A 1 210 ? 1.713 14.073 3.365 1.00 77.38 210 LEU A CA 1
ATOM 1709 C C . LEU A 1 210 ? 2.171 14.861 4.599 1.00 77.38 210 LEU A C 1
ATOM 1711 O O . LEU A 1 210 ? 1.383 15.004 5.523 1.00 77.38 210 LEU A O 1
ATOM 1715 N N . LEU A 1 211 ? 3.406 15.369 4.606 1.00 70.19 211 LEU A N 1
ATOM 1716 C CA . LEU A 1 211 ? 4.026 16.029 5.766 1.00 70.19 211 LEU A CA 1
ATOM 1717 C C . LEU A 1 211 ? 3.660 17.518 5.922 1.00 70.19 211 LEU A C 1
ATOM 1719 O O . LEU A 1 211 ? 3.962 18.117 6.948 1.00 70.19 211 LEU A O 1
ATOM 1723 N N . ILE A 1 212 ? 3.038 18.138 4.913 1.00 55.41 212 ILE A N 1
ATOM 1724 C CA . ILE A 1 212 ? 2.676 19.574 4.908 1.00 55.41 212 ILE A CA 1
ATOM 1725 C C . ILE A 1 212 ? 1.274 19.832 5.525 1.00 55.41 212 ILE A C 1
ATOM 1727 O O . ILE A 1 212 ? 0.775 20.957 5.502 1.00 55.41 212 ILE A O 1
ATOM 1731 N N . LYS A 1 213 ? 0.610 18.819 6.091 1.00 48.06 213 LYS A N 1
ATOM 1732 C CA . LYS A 1 213 ? -0.725 18.935 6.710 1.00 48.06 213 LYS A CA 1
ATOM 1733 C C . LYS A 1 213 ? -0.735 18.406 8.133 1.00 48.06 213 LYS A C 1
ATOM 1735 O O . LYS A 1 213 ? -1.536 18.955 8.919 1.00 48.06 213 LYS A O 1
#

Solvent-accessible surf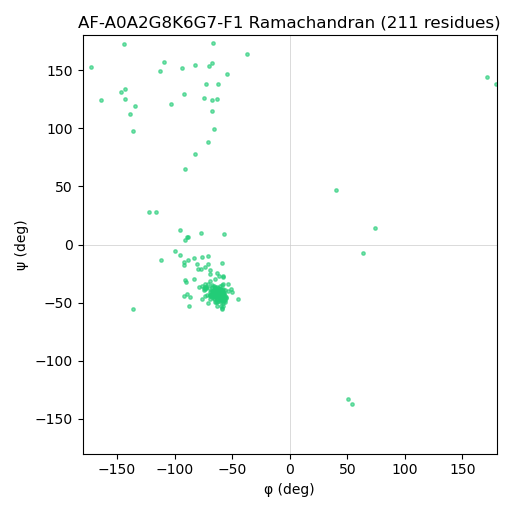ace area (backbone atoms only — not comparable to full-atom values): 11986 Å² total; per-residue (Å²): 119,70,64,66,55,50,36,50,46,34,44,74,68,46,86,52,62,71,56,16,56,50,28,63,59,44,50,58,60,58,46,66,72,43,55,65,66,51,36,44,54,50,51,54,52,50,52,73,70,48,80,53,25,61,58,36,13,52,50,45,48,52,52,48,52,48,29,50,54,34,72,66,73,83,40,102,53,70,52,53,21,30,72,50,29,49,70,48,45,63,78,58,51,56,48,96,53,47,39,75,39,63,60,74,73,37,32,49,26,51,53,31,39,53,53,43,52,48,49,49,65,73,73,45,47,80,89,72,33,57,49,28,55,62,84,40,40,68,58,42,40,64,61,25,52,51,26,49,53,52,21,52,53,52,52,50,52,55,50,54,52,52,52,53,49,53,52,49,51,52,52,51,52,47,59,53,46,76,74,48,92,74,89,87,90,87,80,91,77,88,78,72,101,65,58,71,69,60,56,53,50,52,56,51,52,56,50,49,68,57,73,78,114

Sequence (213 aa):
MKLPETLINIMVRHTSEALRQKSVRILPVYMDKFDWKGRYRLVTVLLKSAEHSGVKGFLIGRIKDYVHLTLQQNVNNEWFVGSHLRQILPSIFHLPNGSQTDLLEESDKIIAALNFLRYLLLRDSKKSDLTGVWSMLELIDKGYLSELITGLELSKMHYKQREEELVDEKKRARRAKDADNVSVSVGGQEISKMPFEQQMQRLEVMLKDLLIK

Organism: Stichopus japonicus (NCBI:txid307972)

Foldseek 3Di:
DPPLVVLVCQLPPNPDPVSNVVSLVVNVVVLVVDDLVSNLVVLLVCLVPDPQLLSVLSSLVVLLVSLVVVLVVPDPHPCSWDPNVVVSLCSLQAAPVQLQGPCVRNVSSLLSSLVSLVSQPVSDDCVCRGRVSNVCVVVSCVRHLVSPVSSLVVVVVVVVVVVVVVVVVVVVVVVVCVVPPDDDDDDDDDDDDDDPVVSSVSSVVSSVVVVVD

pLDDT: mean 87.08, std 15.9, range [30.5, 98.69]

Radius of gyration: 21.95 Å; Cα contacts (8 Å, |Δi|>4): 173; chains: 1; bounding box: 73×40×50 Å

Mean predicted aligned error: 7.86 Å

InterPro domains:
  IPR013877 YAP-binding/ALF4/Glomulin [PF08568] (2-174)
  IPR019516 Glomulin/ALF4 [PTHR15430] (2-208)

Secondary structure (DSSP, 8-state):
-HHHHHHHHHHHH-S-HHHHHHHHHHHHHHHTTS-HHHHHHHHHHHHHH--SHHHHHHHHHHHHHHHHHHHTSSS---TTSHHHHHHHHHHHS--TTGGGS-TTTTHHHHHHHHHHHHHHHHHS-TTT-TTSHHHHHHHHIIIIIHHHHHHHHHHHHHHHHHHHHHHHHHHHHHHHHTTS------------SS-HHHHHHHHHHHHHHHHT-

Nearest PDB structures (foldseek):
  4f52-assembly1_E  TM=8.678E-01  e=9.307E-10  Homo sapiens
  4f52-assembly2_F  TM=8.453E-01  e=2.427E-09  Homo sapiens
  7ynd-assembly1_C  TM=3.161E-01  e=5.127E-01  Desulfonema ishimotonii
  8cwy-assembly1_A  TM=3.571E-01  e=1.699E+00  synthetic construct
  8cws-assembly1_A  TM=2.998E-01  e=5.366E+00  synthetic construct